Protein 2X5N (pdb70)

GO terms:
  GO:0036435 K48-linked polyubiquitin modification-dependent protein binding (F, IDA)
  GO:0008541 proteasome regulatory particle, lid subcomplex (C, IDA)
  GO:0043161 proteasome-mediated ubiquitin-dependent protein catabolic process (P, IC)
  GO:0005634 nucleus (C, HDA)
  GO:0005829 cytosol (C, HDA)
  GO:0008540 proteasome regulatory particle, base subcomplex (C, IMP)
  GO:1990426 mitotic recombination-dependent replication fork processing (P, IMP)
  GO:0120290 stalled replication fork localization to nuclear periphery (P, IMP)
  GO:0005515 protein binding (F, IPI)

Structure (mmCIF, N/CA/C/O backbone):
data_2X5N
#
_entry.id   2X5N
#
_cell.length_a   79.990
_cell.length_b   35.230
_cell.length_c   60.140
_cell.angle_alpha   90.00
_cell.angle_beta   111.20
_cell.angle_gamma   90.00
#
_symmetry.space_group_name_H-M   'C 1 2 1'
#
loop_
_entity.id
_entity.type
_entity.pdbx_description
1 polymer '26S PROTEASOME REGULATORY SUBUNIT RPN10'
2 non-polymer 'SULFATE ION'
3 water water
#
loop_
_atom_site.group_PDB
_atom_site.id
_atom_site.type_symbol
_atom_site.label_atom_id
_atom_site.label_alt_id
_atom_site.label_comp_id
_atom_site.label_asym_id
_atom_site.label_entity_id
_atom_site.label_seq_id
_atom_site.pdbx_PDB_ins_code
_atom_site.Cartn_x
_atom_site.Cartn_y
_atom_site.Cartn_z
_atom_site.occupancy
_atom_site.B_iso_or_equiv
_atom_site.auth_seq_id
_atom_site.auth_comp_id
_atom_site.auth_asym_id
_atom_site.auth_atom_id
_atom_site.pdbx_PDB_model_num
ATOM 1 N N . VAL A 1 1 ? 6.504 -13.135 16.689 1.00 12.23 2 VAL A N 1
ATOM 2 C CA . VAL A 1 1 ? 6.944 -12.367 17.854 1.00 8.15 2 VAL A CA 1
ATOM 3 C C . VAL A 1 1 ? 5.834 -11.462 18.405 1.00 6.41 2 VAL A C 1
ATOM 4 O O . VAL A 1 1 ? 5.181 -10.747 17.641 1.00 7.76 2 VAL A O 1
ATOM 16 N N . LEU A 1 2 ? 5.660 -11.474 19.727 1.00 5.50 3 LEU A N 1
ATOM 17 C CA . LEU A 1 2 ? 4.768 -10.560 20.411 1.00 4.92 3 LEU A CA 1
ATOM 18 C C . LEU A 1 2 ? 5.556 -9.318 20.832 1.00 4.29 3 LEU A C 1
ATOM 19 O O . LEU A 1 2 ? 6.412 -9.377 21.721 1.00 4.42 3 LEU A O 1
ATOM 35 N N . GLU A 1 3 ? 5.294 -8.209 20.140 1.00 4.96 4 GLU A N 1
ATOM 36 C CA . GLU A 1 3 ? 6.044 -6.979 20.334 1.00 3.65 4 GLU A CA 1
ATOM 37 C C . GLU A 1 3 ? 5.190 -5.736 20.054 1.00 3.89 4 GLU A C 1
ATOM 38 O O . GLU A 1 3 ? 4.252 -5.758 19.251 1.00 5.13 4 GLU A O 1
ATOM 50 N N . ALA A 1 4 ? 5.556 -4.656 20.735 1.00 3.93 5 ALA A N 1
ATOM 51 C CA . ALA A 1 4 ? 5.057 -3.311 20.496 1.00 3.74 5 ALA A CA 1
ATOM 52 C C . ALA A 1 4 ? 6.124 -2.568 19.731 1.00 3.70 5 ALA A C 1
ATOM 53 O O . ALA A 1 4 ? 7.301 -2.581 20.125 1.00 5.12 5 ALA A O 1
ATOM 60 N N . THR A 1 5 ? 5.731 -1.884 18.667 1.00 3.39 6 THR A N 1
ATOM 61 C CA . THR A 1 5 ? 6.692 -1.226 17.791 1.00 3.50 6 THR A CA 1
ATOM 62 C C . THR A 1 5 ? 6.337 0.234 17.641 1.00 4.52 6 THR A C 1
ATOM 63 O O . THR A 1 5 ? 5.216 0.573 17.245 1.00 4.34 6 THR A O 1
ATOM 74 N N . MET A 1 6 ? 7.299 1.100 17.947 1.00 3.26 7 MET A N 1
ATOM 75 C CA . MET A 1 6 ? 7.167 2.511 17.620 1.00 3.42 7 MET A CA 1
ATOM 76 C C . MET A 1 6 ? 7.836 2.754 16.279 1.00 3.30 7 MET A C 1
ATOM 77 O O . MET A 1 6 ? 9.028 2.467 16.123 1.00 4.00 7 MET A O 1
ATOM 91 N N . ILE A 1 7 ? 7.057 3.262 15.329 1.00 3.23 8 ILE A N 1
ATOM 92 C CA . ILE A 1 7 ? 7.531 3.600 13.998 1.00 3.44 8 ILE A CA 1
ATOM 93 C C . ILE A 1 7 ? 7.789 5.108 13.952 1.00 3.33 8 ILE A C 1
ATOM 94 O O . ILE A 1 7 ? 6.908 5.895 14.229 1.00 4.25 8 ILE A O 1
ATOM 110 N N . LEU A 1 8 ? 9.030 5.469 13.640 1.00 3.54 9 LEU A N 1
ATOM 111 C CA . LEU A 1 8 ? 9.500 6.837 13.666 1.00 4.09 9 LEU A CA 1
ATOM 112 C C . LEU A 1 8 ? 9.754 7.300 12.243 1.00 4.78 9 LEU A C 1
ATOM 113 O O . LEU A 1 8 ? 10.630 6.757 11.546 1.00 5.81 9 LEU A O 1
ATOM 129 N N . ILE A 1 9 ? 8.994 8.299 11.817 1.00 3.87 10 ILE A N 1
ATOM 130 C CA . ILE A 1 9 ? 9.131 8.852 10.469 1.00 4.80 10 ILE A CA 1
ATOM 131 C C . ILE A 1 9 ? 9.940 10.134 10.509 1.00 3.82 10 ILE A C 1
ATOM 132 O O . ILE A 1 9 ? 9.856 10.925 11.451 1.00 4.79 10 ILE A O 1
ATOM 148 N N . ASP A 1 10 ? 10.752 10.304 9.479 1.00 3.67 11 ASP A N 1
ATOM 149 C CA . ASP A 1 10 ? 11.514 11.518 9.277 1.00 3.93 11 ASP A CA 1
ATOM 150 C C . ASP A 1 10 ? 10.639 12.487 8.474 1.00 3.12 11 ASP A C 1
ATOM 151 O O . ASP A 1 10 ? 10.317 12.233 7.306 1.00 3.75 11 ASP A O 1
ATOM 160 N N . ASN A 1 11 ? 10.218 13.566 9.126 1.00 4.02 12 ASN A N 1
ATOM 161 C CA . ASN A 1 11 ? 9.492 14.655 8.448 1.00 4.95 12 ASN A CA 1
ATOM 162 C C . ASN A 1 11 ? 10.314 15.938 8.444 1.00 4.68 12 ASN A C 1
ATOM 163 O O . ASN A 1 11 ? 9.751 17.034 8.536 1.00 5.98 12 ASN A O 1
ATOM 174 N N . SER A 1 12 ? 11.642 15.803 8.312 1.00 4.01 13 SER A N 1
ATOM 175 C CA . SER A 1 12 ? 12.518 16.964 8.160 1.00 4.85 13 SER A CA 1
ATOM 176 C C . SER A 1 12 ? 12.496 17.509 6.737 1.00 4.96 13 SER A C 1
ATOM 177 O O . SER A 1 12 ? 11.988 16.871 5.809 1.00 5.89 13 SER A O 1
ATOM 185 N N . GLU A 1 13 ? 13.086 18.693 6.560 1.00 5.88 14 GLU A N 1
ATOM 186 C CA . GLU A 1 13 ? 13.169 19.326 5.253 1.00 6.09 14 GLU A CA 1
ATOM 187 C C . GLU A 1 13 ? 13.953 18.466 4.242 1.00 6.04 14 GLU A C 1
ATOM 188 O O . GLU A 1 13 ? 13.751 18.603 3.047 1.00 6.61 14 GLU A O 1
ATOM 200 N N . TRP A 1 14 ? 14.800 17.563 4.733 1.00 5.75 15 TRP A N 1
ATOM 201 C CA . TRP A 1 14 ? 15.580 16.690 3.850 1.00 5.28 15 TRP A CA 1
ATOM 202 C C . TRP A 1 14 ? 14.678 15.721 3.080 1.00 5.51 15 TRP A C 1
ATOM 203 O O . TRP A 1 14 ? 15.071 15.167 2.064 1.00 7.21 15 TRP A O 1
ATOM 224 N N . MET A 1 15 ? 13.468 15.513 3.574 1.00 4.93 16 MET A N 1
ATOM 225 C CA . MET A 1 15 ? 12.572 14.525 3.015 1.00 4.53 16 MET A CA 1
ATOM 226 C C . MET A 1 15 ? 11.743 15.084 1.842 1.00 6.94 16 MET A C 1
ATOM 227 O O . MET A 1 15 ? 10.996 14.352 1.236 1.00 7.21 16 MET A O 1
ATOM 241 N N A ILE A 1 16 ? 11.891 16.348 1.461 0.31 8.25 17 ILE A N 1
ATOM 242 N N B ILE A 1 16 ? 11.883 16.392 1.613 0.69 6.25 17 ILE A N 1
ATOM 243 C CA A ILE A 1 16 ? 11.043 16.888 0.380 0.31 9.09 17 ILE A CA 1
ATOM 244 C CA B ILE A 1 16 ? 11.323 17.061 0.452 0.69 7.85 17 ILE A CA 1
ATOM 245 C C A ILE A 1 16 ? 11.496 16.461 -1.040 0.31 8.00 17 ILE A C 1
ATOM 246 C C B ILE A 1 16 ? 12.384 16.968 -0.635 0.69 9.63 17 ILE A C 1
ATOM 247 O O A ILE A 1 16 ? 10.824 16.672 -2.019 0.31 8.63 17 ILE A O 1
ATOM 248 O O B ILE A 1 16 ? 13.029 17.930 -1.026 0.69 12.12 17 ILE A O 1
ATOM 279 N N . ASN A 1 17 ? 12.606 15.764 -1.080 1.00 10.40 18 ASN A N 1
ATOM 280 C CA . ASN A 1 17 ? 13.465 15.533 -2.206 1.00 8.83 18 ASN A CA 1
ATOM 281 C C . ASN A 1 17 ? 12.847 14.478 -3.101 1.00 6.74 18 ASN A C 1
ATOM 282 O O . ASN A 1 17 ? 12.342 13.487 -2.598 1.00 6.93 18 ASN A O 1
ATOM 293 N N . GLY A 1 18 ? 12.875 14.695 -4.421 1.00 7.24 19 GLY A N 1
ATOM 294 C CA . GLY A 1 18 ? 12.325 13.754 -5.384 1.00 8.59 19 GLY A CA 1
ATOM 295 C C . GLY A 1 18 ? 13.257 12.645 -5.852 1.00 6.19 19 GLY A C 1
ATOM 296 O O . GLY A 1 18 ? 12.955 11.950 -6.813 1.00 9.18 19 GLY A O 1
ATOM 300 N N . ASP A 1 19 ? 14.382 12.464 -5.172 1.00 5.10 20 ASP A N 1
ATOM 301 C CA . ASP A 1 19 ? 15.275 11.362 -5.513 1.00 6.38 20 ASP A CA 1
ATOM 302 C C . ASP A 1 19 ? 14.755 9.975 -5.126 1.00 6.68 20 ASP A C 1
ATOM 303 O O . ASP A 1 19 ? 15.336 8.970 -5.547 1.00 7.53 20 ASP A O 1
ATOM 312 N N . TYR A 1 20 ? 13.679 9.924 -4.343 1.00 5.32 21 TYR A N 1
ATOM 313 C CA . TYR A 1 20 ? 12.887 8.700 -4.161 1.00 4.97 21 TYR A CA 1
ATOM 314 C C . TYR A 1 20 ? 11.482 9.028 -4.635 1.00 5.68 21 TYR A C 1
ATOM 315 O O . TYR A 1 20 ? 10.991 10.119 -4.400 1.00 6.65 21 TYR A O 1
ATOM 333 N N . ILE A 1 21 ? 10.837 8.091 -5.324 1.00 7.56 22 ILE A N 1
ATOM 334 C CA . ILE A 1 21 ? 9.565 8.357 -5.962 1.00 9.52 22 ILE A CA 1
ATOM 335 C C . ILE A 1 21 ? 8.429 8.241 -4.957 1.00 7.40 22 ILE A C 1
ATOM 336 O O . ILE A 1 21 ? 8.336 7.252 -4.258 1.00 7.73 22 ILE A O 1
ATOM 352 N N . PRO A 1 22 ? 7.565 9.262 -4.874 1.00 6.07 23 PRO A N 1
ATOM 353 C CA . PRO A 1 22 ? 7.626 10.559 -5.564 1.00 6.45 23 PRO A CA 1
ATOM 354 C C . PRO A 1 22 ? 8.434 11.620 -4.792 1.00 7.01 23 PRO A C 1
ATOM 355 O O . PRO A 1 22 ? 8.967 12.556 -5.398 1.00 8.11 23 PRO A O 1
ATOM 366 N N . THR A 1 23 ? 8.508 11.469 -3.469 1.00 5.90 24 THR A N 1
ATOM 367 C CA . THR A 1 23 ? 9.449 12.203 -2.623 1.00 5.58 24 THR A CA 1
ATOM 368 C C . THR A 1 23 ? 9.947 11.220 -1.577 1.00 4.52 24 THR A C 1
ATOM 369 O O . THR A 1 23 ? 9.324 10.200 -1.334 1.00 5.74 24 THR A O 1
ATOM 380 N N . ARG A 1 24 ? 11.040 11.544 -0.906 1.00 5.37 25 ARG A N 1
ATOM 381 C CA . ARG A 1 24 ? 11.487 10.759 0.227 1.00 4.98 25 ARG A CA 1
ATOM 382 C C . ARG A 1 24 ? 10.389 10.602 1.247 1.00 6.04 25 ARG A C 1
ATOM 383 O O . ARG A 1 24 ? 10.142 9.512 1.734 1.00 5.72 25 ARG A O 1
ATOM 404 N N . PHE A 1 25 ? 9.722 11.699 1.594 1.00 5.59 26 PHE A N 1
ATOM 405 C CA . PHE A 1 25 ? 8.691 11.618 2.604 1.00 5.00 26 PHE A CA 1
ATOM 406 C C . PHE A 1 25 ? 7.580 10.652 2.219 1.00 6.71 26 PHE A C 1
ATOM 407 O O . PHE A 1 25 ? 7.158 9.822 3.040 1.00 6.17 26 PHE A O 1
ATOM 424 N N A GLU A 1 26 ? 7.098 10.762 0.983 0.54 5.04 27 GLU A N 1
ATOM 425 N N B GLU A 1 26 ? 7.055 10.770 1.001 0.46 6.90 27 GLU A N 1
ATOM 426 C CA A GLU A 1 26 ? 5.968 9.963 0.537 0.54 6.03 27 GLU A CA 1
ATOM 427 C CA B GLU A 1 26 ? 5.934 9.924 0.622 0.46 9.27 27 GLU A CA 1
ATOM 428 C C A GLU A 1 26 ? 6.337 8.503 0.319 0.54 5.84 27 GLU A C 1
ATOM 429 C C B GLU A 1 26 ? 6.371 8.477 0.432 0.46 6.38 27 GLU A C 1
ATOM 430 O O A GLU A 1 26 ? 5.527 7.597 0.505 0.54 8.51 27 GLU A O 1
ATOM 431 O O B GLU A 1 26 ? 5.629 7.547 0.741 0.46 7.51 27 GLU A O 1
ATOM 454 N N . ALA A 1 27 ? 7.573 8.294 -0.088 1.00 5.15 28 ALA A N 1
ATOM 455 C CA . ALA A 1 27 ? 8.164 6.968 -0.191 1.00 5.70 28 ALA A CA 1
ATOM 456 C C . ALA A 1 27 ? 8.158 6.214 1.119 1.00 4.45 28 ALA A C 1
ATOM 457 O O . ALA A 1 27 ? 7.850 5.036 1.234 1.00 5.39 28 ALA A O 1
ATOM 465 N N . GLN A 1 28 ? 8.558 6.969 2.128 1.00 7.18 29 GLN A N 1
ATOM 466 C CA . GLN A 1 28 ? 8.587 6.493 3.488 1.00 7.86 29 GLN A CA 1
ATOM 467 C C . GLN A 1 28 ? 7.164 6.167 3.930 1.00 6.74 29 GLN A C 1
ATOM 468 O O . GLN A 1 28 ? 6.908 5.132 4.555 1.00 6.85 29 GLN A O 1
ATOM 482 N N A LYS A 1 29 ? 6.237 7.081 3.666 0.80 7.22 30 LYS A N 1
ATOM 483 N N B LYS A 1 29 ? 6.230 7.062 3.631 0.20 11.08 30 LYS A N 1
ATOM 484 C CA A LYS A 1 29 ? 4.837 6.904 4.116 0.80 8.72 30 LYS A CA 1
ATOM 485 C CA B LYS A 1 29 ? 4.862 6.883 4.106 0.20 15.72 30 LYS A CA 1
ATOM 486 C C A LYS A 1 29 ? 4.212 5.572 3.649 0.80 7.05 30 LYS A C 1
ATOM 487 C C B LYS A 1 29 ? 4.318 5.521 3.678 0.20 10.80 30 LYS A C 1
ATOM 488 O O A LYS A 1 29 ? 3.539 4.891 4.423 0.80 9.90 30 LYS A O 1
ATOM 489 O O B LYS A 1 29 ? 3.787 4.778 4.502 0.20 6.84 30 LYS A O 1
ATOM 526 N N . ASP A 1 30 ? 4.476 5.184 2.400 1.00 9.17 31 ASP A N 1
ATOM 527 C CA . ASP A 1 30 ? 4.008 3.890 1.895 1.00 7.99 31 ASP A CA 1
ATOM 528 C C . ASP A 1 30 ? 4.714 2.705 2.610 1.00 9.87 31 ASP A C 1
ATOM 529 O O . ASP A 1 30 ? 4.119 1.666 2.871 1.00 10.43 31 ASP A O 1
ATOM 539 N N . THR A 1 31 ? 5.984 2.872 2.934 1.00 6.82 32 THR A N 1
ATOM 540 C CA . THR A 1 31 ? 6.756 1.852 3.648 1.00 6.76 32 THR A CA 1
ATOM 541 C C . THR A 1 31 ? 6.237 1.639 5.087 1.00 6.14 32 THR A C 1
ATOM 542 O O . THR A 1 31 ? 6.227 0.518 5.606 1.00 6.88 32 THR A O 1
ATOM 553 N N . VAL A 1 32 ? 5.783 2.706 5.727 1.00 5.93 33 VAL A N 1
ATOM 554 C CA . VAL A 1 32 ? 5.208 2.611 7.068 1.00 6.24 33 VAL A CA 1
ATOM 555 C C . VAL A 1 32 ? 4.034 1.618 7.081 1.00 4.88 33 VAL A C 1
ATOM 556 O O . VAL A 1 32 ? 3.903 0.798 7.995 1.00 5.43 33 VAL A O 1
ATOM 569 N N . HIS A 1 33 ? 3.190 1.676 6.064 1.00 5.65 34 HIS A N 1
ATOM 570 C CA . HIS A 1 33 ? 2.015 0.821 6.025 1.00 7.15 34 HIS A CA 1
ATOM 571 C C . HIS A 1 33 ? 2.455 -0.640 5.959 1.00 7.69 34 HIS A C 1
ATOM 572 O O . HIS A 1 33 ? 1.871 -1.520 6.598 1.00 7.60 34 HIS A O 1
ATOM 585 N N . MET A 1 34 ? 3.505 -0.902 5.185 1.00 6.33 35 MET A N 1
ATOM 586 C CA . MET A 1 34 ? 4.030 -2.260 5.065 1.00 6.94 35 MET A CA 1
ATOM 587 C C . MET A 1 34 ? 4.573 -2.792 6.387 1.00 6.53 35 MET A C 1
ATOM 588 O O . MET A 1 34 ? 4.286 -3.924 6.756 1.00 7.27 35 MET A O 1
ATOM 602 N N . ILE A 1 35 ? 5.351 -1.976 7.089 1.00 5.84 36 ILE A N 1
ATOM 603 C CA . ILE A 1 35 ? 5.912 -2.351 8.391 1.00 5.86 36 ILE A CA 1
ATOM 604 C C . ILE A 1 35 ? 4.773 -2.617 9.391 1.00 4.40 36 ILE A C 1
ATOM 605 O O . ILE A 1 35 ? 4.770 -3.608 10.116 1.00 5.02 36 ILE A O 1
ATOM 621 N N . PHE A 1 36 ? 3.826 -1.690 9.447 1.00 4.91 37 PHE A N 1
ATOM 622 C CA . PHE A 1 36 ? 2.611 -1.833 10.243 1.00 5.54 37 PHE A CA 1
ATOM 623 C C . PHE A 1 36 ? 1.919 -3.156 10.078 1.00 4.32 37 PHE A C 1
ATOM 624 O O . PHE A 1 36 ? 1.625 -3.881 11.024 1.00 5.83 37 PHE A O 1
ATOM 641 N N . ASN A 1 37 ? 1.673 -3.478 8.816 1.00 5.57 38 ASN A N 1
ATOM 642 C CA . ASN A 1 37 ? 0.997 -4.724 8.488 1.00 7.12 38 ASN A CA 1
ATOM 643 C C . ASN A 1 37 ? 1.841 -5.928 8.833 1.00 6.70 38 ASN A C 1
ATOM 644 O O . ASN A 1 37 ? 1.312 -6.919 9.301 1.00 8.14 38 ASN A O 1
ATOM 655 N N . GLN A 1 38 ? 3.154 -5.849 8.664 1.00 6.32 39 GLN A N 1
ATOM 656 C CA . GLN A 1 38 ? 4.021 -6.947 9.102 1.00 6.67 39 GLN A CA 1
ATOM 657 C C . GLN A 1 38 ? 3.784 -7.224 10.594 1.00 6.50 39 GLN A C 1
ATOM 658 O O . GLN A 1 38 ? 3.584 -8.374 11.007 1.00 7.30 39 GLN A O 1
ATOM 672 N N . LYS A 1 39 ? 3.814 -6.177 11.422 1.00 5.05 40 LYS A N 1
ATOM 673 C CA . LYS A 1 39 ? 3.628 -6.338 12.856 1.00 5.26 40 LYS A CA 1
ATOM 674 C C . LYS A 1 39 ? 2.225 -6.872 13.189 1.00 5.50 40 LYS A C 1
ATOM 675 O O . LYS A 1 39 ? 2.074 -7.797 13.972 1.00 5.81 40 LYS A O 1
ATOM 694 N N . ILE A 1 40 ? 1.192 -6.296 12.584 1.00 6.07 41 ILE A N 1
ATOM 695 C CA . ILE A 1 40 ? -0.168 -6.663 12.917 1.00 8.26 41 ILE A CA 1
ATOM 696 C C . ILE A 1 40 ? -0.439 -8.101 12.504 1.00 8.58 41 ILE A C 1
ATOM 697 O O . ILE A 1 40 ? -1.180 -8.827 13.163 1.00 9.38 41 ILE A O 1
ATOM 713 N N . ASN A 1 41 ? 0.203 -8.532 11.429 1.00 7.57 42 ASN A N 1
ATOM 714 C CA . ASN A 1 41 ? 0.011 -9.893 10.950 1.00 10.61 42 ASN A CA 1
ATOM 715 C C . ASN A 1 41 ? 0.881 -10.933 11.674 1.00 9.93 42 ASN A C 1
ATOM 716 O O . ASN A 1 41 ? 0.655 -12.133 11.503 1.00 12.31 42 ASN A O 1
ATOM 727 N N . ASP A 1 42 ? 1.858 -10.490 12.471 1.00 9.44 43 ASP A N 1
ATOM 728 C CA . ASP A 1 42 ? 2.772 -11.417 13.149 1.00 9.55 43 ASP A CA 1
ATOM 729 C C . ASP A 1 42 ? 2.153 -12.061 14.380 1.00 9.69 43 ASP A C 1
ATOM 730 O O . ASP A 1 42 ? 2.492 -13.192 14.735 1.00 13.19 43 ASP A O 1
ATOM 739 N N . ASN A 1 43 ? 1.289 -11.320 15.059 1.00 8.76 44 ASN A N 1
ATOM 740 C CA . ASN A 1 43 ? 0.685 -11.770 16.301 1.00 9.08 44 ASN A CA 1
ATOM 741 C C . ASN A 1 43 ? -0.555 -10.920 16.501 1.00 8.38 44 ASN A C 1
ATOM 742 O O . ASN A 1 43 ? -0.503 -9.720 16.306 1.00 7.74 44 ASN A O 1
ATOM 752 N N . PRO A 1 44 ? -1.687 -11.533 16.871 1.00 8.80 45 PRO A N 1
ATOM 753 C CA . PRO A 1 44 ? -2.934 -10.804 17.120 1.00 9.61 45 PRO A CA 1
ATOM 754 C C . PRO A 1 44 ? -2.977 -9.681 18.122 1.00 7.51 45 PRO A C 1
ATOM 755 O O . PRO A 1 44 ? -3.879 -8.857 18.161 1.00 7.51 45 PRO A O 1
ATOM 766 N N . GLU A 1 45 ? -1.983 -9.735 19.004 1.00 7.27 46 GLU A N 1
ATOM 767 C CA . GLU A 1 45 ? -1.844 -8.746 20.065 1.00 7.55 46 GLU A CA 1
ATOM 768 C C . GLU A 1 45 ? -0.771 -7.695 19.812 1.00 7.02 46 GLU A C 1
ATOM 769 O O . GLU A 1 45 ? -0.564 -6.816 20.648 1.00 8.08 46 GLU A O 1
ATOM 781 N N . ASN A 1 46 ? -0.075 -7.761 18.684 1.00 5.44 47 ASN A N 1
ATOM 782 C CA . ASN A 1 46 ? 0.938 -6.745 18.399 1.00 5.37 47 ASN A CA 1
ATOM 783 C C . ASN A 1 46 ? 0.287 -5.396 18.163 1.00 5.26 47 ASN A C 1
ATOM 784 O O . ASN A 1 46 ? -0.815 -5.302 17.608 1.00 6.75 47 ASN A O 1
ATOM 795 N N A MET A 1 47 ? 0.986 -4.353 18.582 0.78 4.96 48 MET A N 1
ATOM 796 N N B MET A 1 47 ? 0.980 -4.346 18.582 0.22 12.13 48 MET A N 1
ATOM 797 C CA A MET A 1 47 ? 0.527 -2.984 18.433 0.78 4.62 48 MET A CA 1
ATOM 798 C CA B MET A 1 47 ? 0.498 -2.995 18.381 0.22 18.48 48 MET A CA 1
ATOM 799 C C A MET A 1 47 ? 1.662 -2.157 17.869 0.78 3.16 48 MET A C 1
ATOM 800 C C B MET A 1 47 ? 1.647 -2.085 17.976 0.22 9.96 48 MET A C 1
ATOM 801 O O A MET A 1 47 ? 2.824 -2.439 18.121 0.78 3.67 48 MET A O 1
ATOM 802 O O B MET A 1 47 ? 2.787 -2.277 18.384 0.22 8.35 48 MET A O 1
ATOM 829 N N . CYS A 1 48 ? 1.312 -1.096 17.159 1.00 5.03 49 CYS A N 1
ATOM 830 C CA . CYS A 1 48 ? 2.239 -0.109 16.632 1.00 4.43 49 CYS A CA 1
ATOM 831 C C . CYS A 1 48 ? 1.856 1.301 16.987 1.00 3.97 49 CYS A C 1
ATOM 832 O O . CYS A 1 48 ? 0.667 1.615 16.960 1.00 4.95 49 CYS A O 1
ATOM 841 N N . GLY A 1 49 ? 2.837 2.152 17.239 1.00 3.8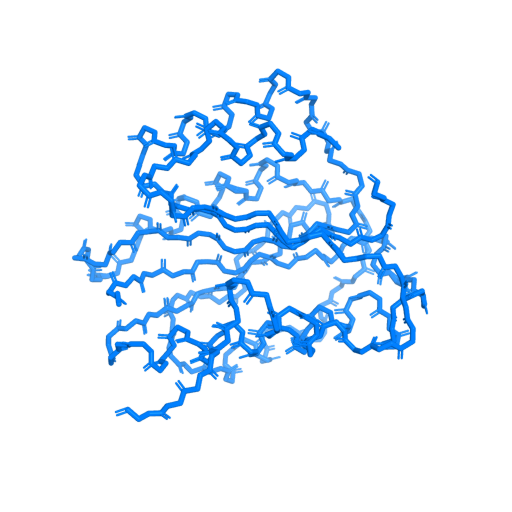4 50 GLY A N 1
ATOM 842 C CA . GLY A 1 49 ? 2.596 3.565 17.422 1.00 3.87 50 GLY A CA 1
ATOM 843 C C . GLY A 1 49 ? 3.422 4.335 16.404 1.00 3.63 50 GLY A C 1
ATOM 844 O O . GLY A 1 49 ? 4.284 3.760 15.719 1.00 4.48 50 GLY A O 1
ATOM 848 N N . LEU A 1 50 ? 3.157 5.627 16.310 1.00 3.53 51 LEU A N 1
ATOM 849 C CA . LEU A 1 50 ? 3.723 6.468 15.276 1.00 4.29 51 LEU A CA 1
ATOM 850 C C . LEU A 1 50 ? 4.286 7.737 15.906 1.00 4.56 51 LEU A C 1
ATOM 851 O O . LEU A 1 50 ? 3.608 8.416 16.678 1.00 5.40 51 LEU A O 1
ATOM 867 N N . MET A 1 51 ? 5.522 8.054 15.547 1.00 4.10 52 MET A N 1
ATOM 868 C CA . MET A 1 51 ? 6.183 9.274 15.961 1.00 4.65 52 MET A CA 1
ATOM 869 C C . MET A 1 51 ? 6.858 9.905 14.772 1.00 4.22 52 MET A C 1
ATOM 870 O O . MET A 1 51 ? 7.221 9.228 13.814 1.00 5.63 52 MET A O 1
ATOM 884 N N . THR A 1 52 ? 7.054 11.209 14.851 1.00 6.06 53 THR A N 1
ATOM 885 C CA . THR A 1 52 ? 7.973 11.908 13.972 1.00 4.33 53 THR A CA 1
ATOM 886 C C . THR A 1 52 ? 9.320 12.143 14.647 1.00 6.24 53 THR A C 1
ATOM 887 O O . THR A 1 52 ? 9.433 12.114 15.882 1.00 8.08 53 THR A O 1
ATOM 898 N N . ILE A 1 53 ? 10.352 12.408 13.835 1.00 4.60 54 ILE A N 1
ATOM 899 C CA . ILE A 1 53 ? 11.628 12.862 14.381 1.00 5.07 54 ILE A CA 1
ATOM 900 C C . ILE A 1 53 ? 12.083 14.184 13.793 1.00 5.20 54 ILE A C 1
ATOM 901 O O . ILE A 1 53 ? 13.110 14.706 14.192 1.00 7.06 54 ILE A O 1
ATOM 917 N N . GLY A 1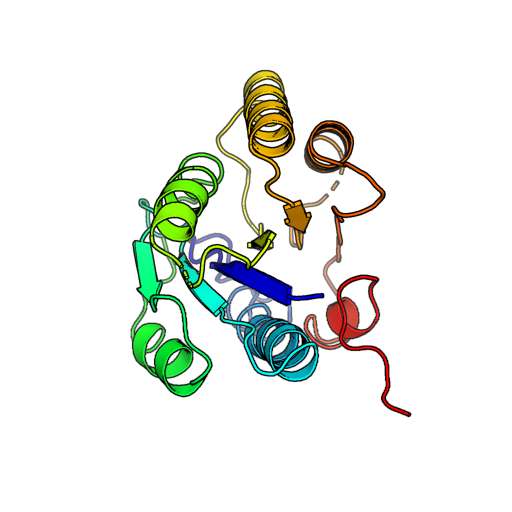 54 ? 11.271 14.765 12.923 1.00 4.39 55 GLY A N 1
ATOM 918 C CA . GLY A 1 54 ? 11.631 16.002 12.262 1.00 6.08 55 GLY A CA 1
ATOM 919 C C . GLY A 1 54 ? 10.792 17.176 12.686 1.00 5.98 55 GLY A C 1
ATOM 920 O O . GLY A 1 54 ? 10.247 17.225 13.817 1.00 6.81 55 GLY A O 1
ATOM 924 N N . ASP A 1 55 ? 10.746 18.174 11.809 1.00 6.78 56 ASP A N 1
ATOM 925 C CA . ASP A 1 55 ? 10.107 19.422 12.206 1.00 7.73 56 ASP A CA 1
ATOM 926 C C . ASP A 1 55 ? 10.600 19.975 13.531 1.00 7.03 56 ASP A C 1
ATOM 927 O O . ASP A 1 55 ? 9.807 20.472 14.320 1.00 7.69 56 ASP A O 1
ATOM 935 N N . ASN A 1 56 ? 11.890 19.782 13.804 1.00 6.63 57 ASN A N 1
ATOM 936 C CA . ASN A 1 56 ? 12.469 20.371 14.996 1.00 8.61 57 ASN A CA 1
ATOM 937 C C . ASN A 1 56 ? 12.278 19.729 16.349 1.00 7.99 57 ASN A C 1
ATOM 938 O O . ASN A 1 56 ? 12.913 20.094 17.321 1.00 11.98 57 ASN A O 1
ATOM 948 N N . SER A 1 57 ? 11.364 18.774 16.408 1.00 7.67 58 SER A N 1
ATOM 949 C CA . SER A 1 57 ? 10.935 18.242 17.692 1.00 6.97 58 SER A CA 1
ATOM 950 C C . SER A 1 57 ? 10.122 16.990 17.464 1.00 6.79 58 SER A C 1
ATOM 951 O O . SER A 1 57 ? 9.036 17.047 16.883 1.00 7.37 58 SER A O 1
ATOM 958 N N . PRO A 1 58 ? 10.629 15.850 17.914 1.00 5.46 59 PRO A N 1
ATOM 959 C CA . PRO A 1 58 ? 9.838 14.625 17.826 1.00 5.92 59 PRO A CA 1
ATOM 960 C C . PRO A 1 58 ? 8.466 14.633 18.438 1.00 6.19 59 PRO A C 1
ATOM 961 O O . PRO A 1 58 ? 8.364 15.154 19.554 1.00 8.39 59 PRO A O 1
ATOM 972 N N . GLN A 1 59 ? 7.447 14.111 17.773 1.00 6.41 60 GLN A N 1
ATOM 973 C CA . GLN A 1 59 ? 6.096 14.141 18.297 1.00 6.14 60 GLN A CA 1
ATOM 974 C C . GLN A 1 59 ? 5.502 12.749 18.272 1.00 6.56 60 GLN A C 1
ATOM 975 O O . GLN A 1 59 ? 5.684 12.040 17.312 1.00 7.62 60 GLN A O 1
ATOM 989 N N . VAL A 1 60 ? 4.763 12.367 19.308 1.00 6.44 61 VAL A N 1
ATOM 990 C CA . VAL A 1 60 ? 3.981 11.156 19.243 1.00 7.47 61 VAL A CA 1
ATOM 991 C C . VAL A 1 60 ? 2.676 11.474 18.493 1.00 6.96 61 VAL A C 1
ATOM 992 O O . VAL A 1 60 ? 1.878 12.291 18.945 1.00 10.85 61 VAL A O 1
ATOM 1005 N N . LEU A 1 61 ? 2.494 10.861 17.334 1.00 5.60 62 LEU A N 1
ATOM 1006 C CA . LEU A 1 61 ? 1.295 11.055 16.512 1.00 6.86 62 LEU A CA 1
ATOM 1007 C C . LEU A 1 61 ? 0.181 10.076 16.820 1.00 7.49 62 LEU A C 1
ATOM 1008 O O . LEU A 1 61 ? -0.986 10.423 16.741 1.00 8.19 62 LEU A O 1
ATOM 1024 N N . SER A 1 62 ? 0.545 8.837 17.110 1.00 7.06 63 SER A N 1
ATOM 1025 C CA . SER A 1 62 ? -0.430 7.833 17.485 1.00 7.97 63 SER A CA 1
ATOM 1026 C C . SER A 1 62 ? 0.146 6.966 18.557 1.00 8.06 63 SER A C 1
ATOM 1027 O O . SER A 1 62 ? 1.280 6.488 18.434 1.00 7.88 63 SER A O 1
ATOM 1035 N N . THR A 1 63 ? -0.632 6.753 19.611 1.00 8.05 64 THR A N 1
ATOM 1036 C CA . THR A 1 63 ? -0.261 5.758 20.595 1.00 8.99 64 THR A CA 1
ATOM 1037 C C . THR A 1 63 ? -0.447 4.357 19.991 1.00 7.58 64 THR A C 1
ATOM 1038 O O . THR A 1 63 ? -0.906 4.205 18.863 1.00 7.04 64 THR A O 1
ATOM 1049 N N . LEU A 1 64 ? -0.052 3.338 20.744 1.00 7.36 65 LEU A N 1
ATOM 1050 C CA . LEU A 1 64 ? -0.044 1.974 20.254 1.00 5.43 65 LEU A CA 1
ATOM 1051 C C . LEU A 1 64 ? -1.444 1.527 19.851 1.00 5.17 65 LEU A C 1
ATOM 1052 O O . LEU A 1 64 ? -2.416 1.708 20.582 1.00 8.60 65 LEU A O 1
ATOM 1068 N N . THR A 1 65 ? -1.530 0.946 18.668 1.00 5.60 66 THR A N 1
ATOM 1069 C CA . THR A 1 65 ? -2.816 0.597 18.077 1.00 5.62 66 THR A CA 1
ATOM 1070 C C . THR A 1 65 ? -2.671 -0.508 17.038 1.00 5.12 66 THR A C 1
ATOM 1071 O O . THR A 1 65 ? -1.566 -0.776 16.575 1.00 5.13 66 THR A O 1
ATOM 1082 N N . ARG A 1 66 ? -3.798 -1.092 16.635 1.00 5.90 67 ARG A N 1
ATOM 1083 C CA . ARG A 1 66 ? -3.875 -1.964 15.462 1.00 4.80 67 ARG A CA 1
ATOM 1084 C C . ARG A 1 66 ? -4.681 -1.321 14.323 1.00 6.45 67 ARG A C 1
ATOM 1085 O O . ARG A 1 66 ? -4.870 -1.928 13.269 1.00 8.01 67 ARG A O 1
ATOM 1106 N N . ASP A 1 67 ? -5.128 -0.090 14.541 1.00 6.43 68 ASP A N 1
ATOM 1107 C CA . ASP A 1 67 ? -5.945 0.637 13.576 1.00 7.40 68 ASP A CA 1
ATOM 1108 C C . ASP A 1 67 ? -5.072 1.578 12.729 1.00 7.67 68 ASP A C 1
ATOM 1109 O O . ASP A 1 67 ? -4.694 2.665 13.176 1.00 7.03 68 ASP A O 1
ATOM 1118 N N . TYR A 1 68 ? -4.738 1.159 11.512 1.00 6.89 69 TYR A N 1
ATOM 1119 C CA . TYR A 1 68 ? -3.881 1.992 10.674 1.00 7.10 69 TYR A CA 1
ATOM 1120 C C . TYR A 1 68 ? -4.532 3.334 10.309 1.00 7.41 69 TYR A C 1
ATOM 1121 O O . TYR A 1 68 ? -3.853 4.302 10.026 1.00 6.82 69 TYR A O 1
ATOM 1139 N N . GLY A 1 69 ? -5.846 3.405 10.368 1.00 8.06 70 GLY A N 1
ATOM 1140 C CA . GLY A 1 69 ? -6.509 4.672 10.140 1.00 8.60 70 GLY A CA 1
ATOM 1141 C C . GLY A 1 69 ? -6.056 5.747 11.111 1.00 6.39 70 GLY A C 1
ATOM 1142 O O . GLY A 1 69 ? -6.029 6.918 10.778 1.00 7.85 70 GLY A O 1
ATOM 1146 N N . LYS A 1 70 ? -5.682 5.364 12.323 1.00 7.55 71 LYS A N 1
ATOM 1147 C CA . LYS A 1 70 ? -5.179 6.353 13.259 1.00 10.27 71 LYS A CA 1
ATOM 1148 C C . LYS A 1 70 ? -3.853 6.941 12.775 1.00 7.69 71 LYS A C 1
ATOM 1149 O O . LYS A 1 70 ? -3.594 8.122 12.968 1.00 9.04 71 LYS A O 1
ATOM 1168 N N . PHE A 1 71 ? -3.005 6.121 12.154 1.00 6.81 72 PHE A N 1
ATOM 1169 C CA . PHE A 1 71 ? -1.762 6.642 11.598 1.00 6.42 72 PHE A CA 1
ATOM 1170 C C . PHE A 1 71 ? -2.070 7.621 10.479 1.00 6.63 72 PHE A C 1
ATOM 1171 O O . PHE A 1 71 ? -1.489 8.706 10.400 1.00 9.18 72 PHE A O 1
ATOM 1188 N N . LEU A 1 72 ? -2.958 7.234 9.560 1.00 7.05 73 LEU A N 1
ATOM 1189 C CA . LEU A 1 72 ? -3.260 8.075 8.405 1.00 7.61 73 LE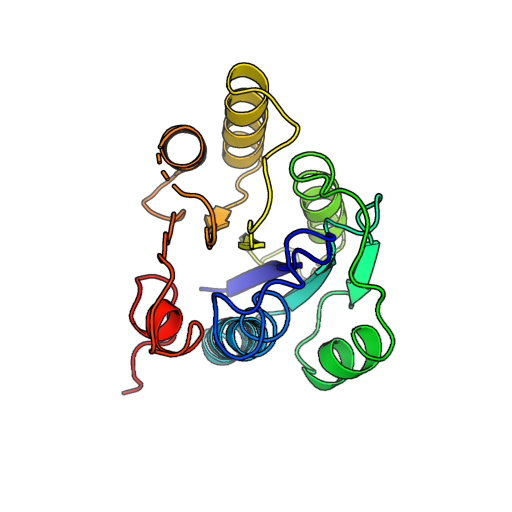U A CA 1
ATOM 1190 C C . LEU A 1 72 ? -3.897 9.387 8.847 1.00 6.92 73 LEU A C 1
ATOM 1191 O O . LEU A 1 72 ? -3.557 10.444 8.338 1.00 8.58 73 LEU A O 1
ATOM 1207 N N . SER A 1 73 ? -4.831 9.340 9.783 1.00 7.69 74 SER A N 1
ATOM 1208 C CA . SER A 1 73 ? -5.443 10.577 10.259 1.00 8.83 74 SER A CA 1
ATOM 1209 C C . SER A 1 73 ? -4.415 11.488 10.928 1.00 9.99 74 SER A C 1
ATOM 1210 O O . SER A 1 73 ? -4.479 12.698 10.754 1.00 11.90 74 SER A O 1
ATOM 1218 N N . ALA A 1 74 ? -3.469 10.908 11.683 1.00 10.52 75 ALA A N 1
ATOM 1219 C CA . ALA A 1 74 ? -2.492 11.722 12.403 1.00 12.15 75 ALA A CA 1
ATOM 1220 C C . ALA A 1 74 ? -1.465 12.339 11.458 1.00 12.46 75 ALA A C 1
ATOM 1221 O O . ALA A 1 74 ? -0.908 13.400 11.750 1.00 16.09 75 ALA A O 1
ATOM 1228 N N . MET A 1 75 ? -1.187 11.675 10.341 1.00 10.91 76 MET A N 1
ATOM 1229 C CA . MET A 1 75 ? -0.236 12.214 9.372 1.00 13.34 76 MET A CA 1
ATOM 1230 C C . MET A 1 75 ? -0.867 13.260 8.454 1.00 12.49 76 MET A C 1
ATOM 1231 O O . MET A 1 75 ? -0.159 14.003 7.784 1.00 13.64 76 MET A O 1
ATOM 1245 N N . HIS A 1 76 ? -2.192 13.320 8.400 1.00 12.30 77 HIS A N 1
ATOM 1246 C CA . HIS A 1 76 ? -2.834 14.282 7.533 1.00 14.20 77 HIS A CA 1
ATOM 1247 C C . HIS A 1 76 ? -2.487 15.673 8.001 1.00 13.27 77 HIS A C 1
ATOM 1248 O O . HIS A 1 76 ? -2.617 15.976 9.195 1.00 15.06 77 HIS A O 1
ATOM 1261 N N . ASP A 1 77 ? -2.086 16.531 7.067 1.00 13.77 78 ASP A N 1
ATOM 1262 C CA . ASP A 1 77 ? -1.678 17.873 7.456 1.00 16.71 78 ASP A CA 1
ATOM 1263 C C . ASP A 1 77 ? -0.335 18.066 8.153 1.00 13.35 78 ASP A C 1
ATOM 1264 O O . ASP A 1 77 ? -0.054 19.129 8.668 1.00 14.87 78 ASP A O 1
ATOM 1272 N N . LEU A 1 78 ? 0.440 16.980 8.253 1.00 13.93 79 LEU A N 1
ATOM 1273 C CA . LEU A 1 78 ? 1.674 16.999 9.026 1.00 11.82 79 LEU A CA 1
ATOM 1274 C C . LEU A 1 78 ? 2.693 17.869 8.316 1.00 9.51 79 LEU A C 1
ATOM 1275 O O . LEU A 1 78 ? 2.963 17.664 7.149 1.00 9.48 79 LEU A O 1
ATOM 1291 N N . PRO A 1 79 ? 3.280 18.840 9.027 1.00 7.99 80 PRO A N 1
ATOM 1292 C CA . PRO A 1 79 ? 4.432 19.505 8.434 1.00 9.12 80 PRO A CA 1
ATOM 1293 C C . PRO A 1 79 ? 5.617 18.665 8.040 1.00 6.40 80 PRO A C 1
ATOM 1294 O O . PRO A 1 79 ? 5.967 17.812 8.862 1.00 7.66 80 PRO A O 1
ATOM 1305 N N . VAL A 1 80 ? 6.256 18.933 6.911 1.00 6.68 81 VAL A N 1
ATOM 1306 C CA . VAL A 1 80 ? 7.477 18.263 6.508 1.00 6.63 81 VAL A CA 1
ATOM 1307 C C . VAL A 1 80 ? 8.464 19.399 6.244 1.00 6.28 81 VAL A C 1
ATOM 1308 O O . VAL A 1 80 ? 8.345 20.121 5.253 1.00 8.29 81 VAL A O 1
ATOM 1321 N N . ARG A 1 81 ? 9.383 19.604 7.186 1.00 6.28 82 ARG A N 1
ATOM 1322 C CA . ARG A 1 81 ? 10.222 20.799 7.237 1.00 6.61 82 ARG A CA 1
ATOM 1323 C C . ARG A 1 81 ? 11.150 20.702 8.441 1.00 5.40 82 ARG A C 1
ATOM 1324 O O . ARG A 1 81 ? 11.027 19.793 9.254 1.00 5.86 82 ARG A O 1
ATOM 1345 N N . GLY A 1 82 ? 12.068 21.651 8.565 1.00 5.38 83 GLY A N 1
ATOM 1346 C CA . GLY A 1 82 ? 12.889 21.706 9.764 1.00 6.49 83 GLY A CA 1
ATOM 1347 C C . GLY A 1 82 ? 13.902 20.587 9.933 1.00 5.60 83 GLY A C 1
ATOM 1348 O O . GLY A 1 82 ? 14.194 19.843 8.999 1.00 6.32 83 GLY A O 1
ATOM 1351 N N . ASN A 1 83 ? 14.481 20.524 11.127 1.00 6.60 84 ASN A N 1
ATOM 1352 C CA . ASN A 1 83 ? 15.564 19.600 11.438 1.00 7.10 84 ASN A CA 1
ATOM 1353 C C . ASN A 1 83 ? 15.080 18.284 12.002 1.00 5.15 84 ASN A C 1
ATOM 1354 O O . ASN A 1 83 ? 14.041 18.220 12.669 1.00 7.22 84 ASN A O 1
ATOM 1365 N N . ALA A 1 84 ? 15.864 17.237 11.761 1.00 5.59 85 ALA A N 1
ATOM 1366 C CA . ALA A 1 84 ? 15.625 15.939 12.367 1.00 5.48 85 ALA A CA 1
ATOM 1367 C C . ALA A 1 84 ? 16.405 15.830 13.665 1.00 5.03 85 ALA A C 1
ATOM 1368 O O . ALA A 1 84 ? 17.557 16.271 13.747 1.00 6.29 85 ALA A O 1
ATOM 1375 N N . LYS A 1 85 ? 15.788 15.175 14.641 1.00 4.85 86 LYS A N 1
ATOM 1376 C CA . LYS A 1 85 ? 16.375 14.977 15.957 1.00 5.28 86 LYS A CA 1
ATOM 1377 C C . LYS A 1 85 ? 16.349 13.496 16.279 1.00 4.33 86 LYS A C 1
ATOM 1378 O O . LYS A 1 85 ? 15.520 13.031 17.054 1.00 4.48 86 LYS A O 1
ATOM 1396 N N . PHE A 1 86 ? 17.284 12.763 15.688 1.00 4.42 87 PHE A N 1
ATOM 1397 C CA . PHE A 1 86 ? 17.300 11.307 15.765 1.00 5.40 87 PHE A CA 1
ATOM 1398 C C . PHE A 1 86 ? 17.390 10.785 17.206 1.00 4.86 87 PHE A C 1
ATOM 1399 O O . PHE A 1 86 ? 16.554 9.988 17.649 1.00 4.77 87 PHE A O 1
ATOM 1416 N N . GLY A 1 87 ? 18.391 11.242 17.956 1.00 5.44 88 GLY A N 1
ATOM 1417 C CA . GLY A 1 87 ? 18.573 10.738 19.313 1.00 5.60 88 GLY A CA 1
ATOM 1418 C C . GLY A 1 87 ? 17.407 11.089 20.237 1.00 5.35 88 GLY A C 1
ATOM 1419 O O . GLY A 1 87 ? 16.948 10.266 21.020 1.00 5.61 88 GLY A O 1
ATOM 1423 N N . ASP A 1 88 ? 16.930 12.324 20.168 1.00 5.07 89 ASP A N 1
ATOM 1424 C CA . ASP A 1 88 ? 15.743 12.686 20.941 1.00 5.43 89 ASP A CA 1
ATOM 1425 C C . ASP A 1 88 ? 14.588 11.765 20.581 1.00 4.34 89 ASP A C 1
ATOM 1426 O O . ASP A 1 88 ? 13.832 11.340 21.451 1.00 4.88 89 ASP A O 1
A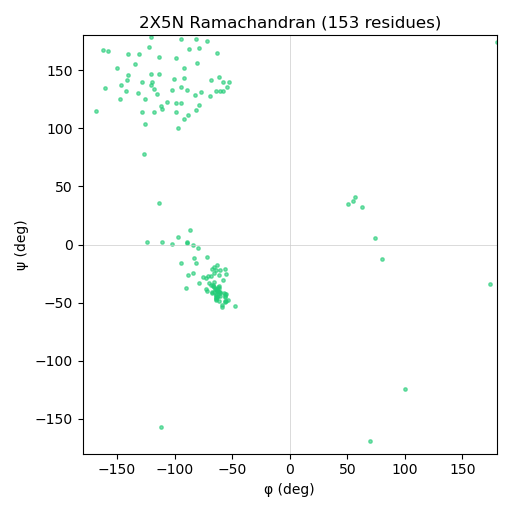TOM 1435 N N . GLY A 1 89 ? 14.427 11.463 19.287 1.00 4.36 90 GLY A N 1
ATOM 1436 C CA . GLY A 1 89 ? 13.343 10.599 18.847 1.00 5.20 90 GLY A CA 1
ATOM 1437 C C . GLY A 1 89 ? 13.429 9.198 19.434 1.00 4.22 90 GLY A C 1
ATOM 1438 O O . GLY A 1 89 ? 12.421 8.681 19.917 1.00 5.25 90 GLY A O 1
ATOM 1442 N N A ILE A 1 90 ? 14.623 8.605 19.353 0.46 4.30 91 ILE A N 1
ATOM 1443 N N B ILE A 1 90 ? 14.588 8.562 19.386 0.54 5.27 91 ILE A N 1
ATOM 1444 C CA A ILE A 1 90 ? 14.914 7.281 19.895 0.46 4.47 91 ILE A CA 1
ATOM 1445 C CA B ILE A 1 90 ? 14.641 7.203 19.885 0.54 5.23 91 ILE A CA 1
ATOM 1446 C C A ILE A 1 90 ? 14.541 7.224 21.373 0.46 3.14 91 ILE A C 1
ATOM 1447 C C B ILE A 1 90 ? 14.585 7.164 21.419 0.54 4.76 91 ILE A C 1
ATOM 1448 O O A ILE A 1 90 ? 13.904 6.283 21.856 0.46 3.93 91 ILE A O 1
ATOM 1449 O O B ILE A 1 90 ? 14.201 6.148 21.989 0.54 6.33 91 ILE A O 1
ATOM 1480 N N . GLN A 1 91 ? 14.916 8.269 22.088 1.00 3.99 92 GLN A N 1
ATOM 1481 C CA . GLN A 1 91 ? 14.694 8.347 23.535 1.00 4.43 92 GLN A CA 1
ATOM 1482 C C . GLN A 1 91 ? 13.210 8.502 23.880 1.00 4.13 92 GLN A C 1
ATOM 1483 O O . GLN A 1 91 ? 12.687 7.793 24.738 1.00 4.75 92 GLN A O 1
ATOM 1498 N N . ILE A 1 92 ? 12.521 9.413 23.193 1.00 4.29 93 ILE A N 1
ATOM 1499 C CA . ILE A 1 92 ? 11.098 9.601 23.411 1.00 4.26 93 ILE A CA 1
ATOM 1500 C C . ILE A 1 92 ? 10.332 8.318 23.077 1.00 3.93 93 ILE A C 1
ATOM 1501 O O . ILE A 1 92 ? 9.370 7.953 23.754 1.00 5.43 93 ILE A O 1
ATOM 1517 N N . ALA A 1 93 ? 10.771 7.608 22.034 1.00 4.09 94 ALA A N 1
ATOM 1518 C CA . ALA A 1 93 ? 10.140 6.346 21.670 1.00 4.41 94 ALA A CA 1
ATOM 1519 C C . ALA A 1 93 ? 10.257 5.339 22.791 1.00 4.21 94 ALA A C 1
ATOM 1520 O O . ALA A 1 93 ? 9.329 4.581 23.061 1.00 5.27 94 ALA A O 1
ATOM 1527 N N . GLN A 1 94 ? 11.416 5.281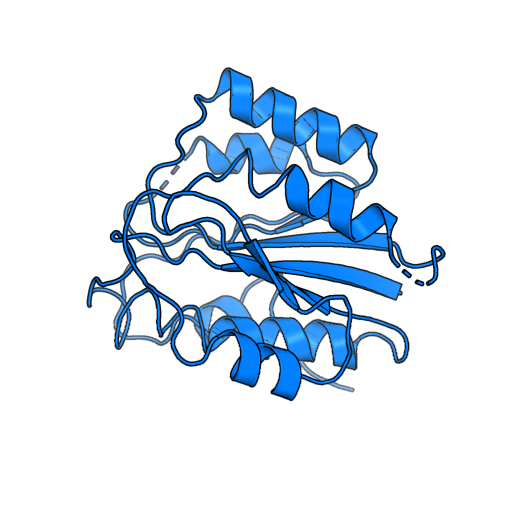 23.443 1.00 4.13 95 GLN A N 1
ATOM 1528 C CA . GLN A 1 94 ? 11.560 4.383 24.587 1.00 5.01 95 GLN A CA 1
ATOM 1529 C C . GLN A 1 94 ? 10.627 4.759 25.737 1.00 5.74 95 GLN A C 1
ATOM 1530 O O . GLN A 1 94 ? 10.055 3.882 26.393 1.00 6.37 95 GLN A O 1
ATOM 1544 N N . LEU A 1 95 ? 10.480 6.055 25.997 1.00 5.24 96 LEU A N 1
ATOM 1545 C CA . LEU A 1 95 ? 9.526 6.506 27.001 1.00 5.56 96 LEU A CA 1
ATOM 1546 C C . LEU A 1 95 ? 8.095 6.073 26.613 1.00 6.09 96 LEU A C 1
ATOM 1547 O O . LEU A 1 95 ? 7.345 5.556 27.442 1.00 7.00 96 LEU A O 1
ATOM 1563 N N . ALA A 1 96 ? 7.729 6.244 25.348 1.00 6.21 97 ALA A N 1
ATOM 1564 C CA . ALA A 1 96 ? 6.408 5.848 24.880 1.00 6.81 97 ALA A CA 1
ATOM 1565 C C . ALA A 1 96 ? 6.187 4.344 25.071 1.00 6.85 97 ALA A C 1
ATOM 1566 O O . ALA A 1 96 ? 5.104 3.920 25.510 1.00 9.42 97 ALA A O 1
ATOM 1573 N N . LEU A 1 97 ? 7.216 3.540 24.771 1.00 6.24 98 LEU A N 1
ATOM 1574 C CA . LEU A 1 97 ? 7.086 2.097 24.863 1.00 7.58 98 LEU A CA 1
ATOM 1575 C C . LEU A 1 97 ? 6.872 1.626 26.301 1.00 7.23 98 LEU A C 1
ATOM 1576 O O . LEU A 1 97 ? 6.298 0.571 26.524 1.00 7.96 98 LEU A O 1
ATOM 1592 N N . LYS A 1 98 ? 7.307 2.417 27.273 1.00 8.84 99 LYS A N 1
ATOM 1593 C CA . LYS A 1 98 ? 7.040 2.103 28.683 1.00 10.03 99 LYS A CA 1
ATOM 1594 C C . LYS A 1 98 ? 5.575 2.214 29.038 1.00 10.12 99 LYS A C 1
ATOM 1595 O O . LYS A 1 98 ? 5.137 1.668 30.052 1.00 12.70 99 LYS A O 1
ATOM 1614 N N . HIS A 1 99 ? 4.820 2.957 28.247 1.00 10.86 100 HIS A N 1
ATOM 1615 C CA . HIS A 1 99 ? 3.409 3.140 28.516 1.00 12.78 100 HIS A CA 1
ATOM 1616 C C . HIS A 1 99 ? 2.577 2.059 27.839 1.00 10.17 100 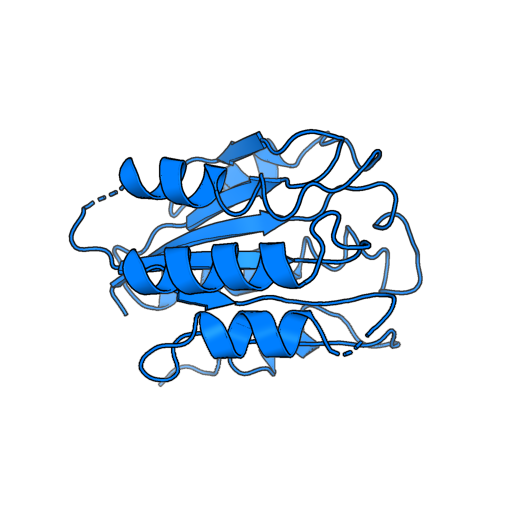HIS A C 1
ATOM 1617 O O . HIS A 1 99 ? 1.356 2.094 27.914 1.00 13.74 100 HIS A O 1
ATOM 1630 N N . ARG A 1 100 ? 3.205 1.095 27.159 1.00 8.31 101 ARG A N 1
ATOM 1631 C CA . ARG A 1 100 ? 2.423 0.037 26.524 1.00 6.97 101 ARG A CA 1
ATOM 1632 C C . ARG A 1 100 ? 1.585 -0.665 27.575 1.00 7.11 101 ARG A C 1
ATOM 1633 O O . ARG A 1 100 ? 2.063 -0.970 28.668 1.00 7.30 101 ARG A O 1
ATOM 1654 N N C GLU A 1 101 ? 0.328 -0.948 27.239 0.48 8.45 102 GLU A N 1
ATOM 1655 N N D GLU A 1 101 ? 0.326 -0.918 27.263 0.52 6.43 102 GLU A N 1
ATOM 1656 C CA C GLU A 1 101 ? -0.614 -1.529 28.195 0.48 10.62 102 GLU A CA 1
ATOM 1657 C CA D GLU A 1 101 ? -0.548 -1.528 28.240 0.52 6.35 102 GLU A CA 1
ATOM 1658 C C C GLU A 1 101 ? -0.371 -3.020 28.437 0.48 9.02 102 GLU A C 1
ATOM 1659 C C D GLU A 1 101 ? -0.141 -2.976 28.482 0.52 5.37 102 GLU A C 1
ATOM 1660 O O C GLU A 1 101 ? -0.614 -3.518 29.537 0.48 11.79 102 GLU A O 1
ATOM 1661 O O D GLU A 1 101 ? -0.006 -3.396 29.631 0.52 6.95 102 GLU A O 1
ATOM 1684 N N . ASN A 1 102 ? 0.082 -3.726 27.402 1.00 6.87 103 ASN A N 1
ATOM 1685 C CA . ASN A 1 102 ? 0.455 -5.136 27.510 1.00 7.06 103 ASN A CA 1
ATOM 1686 C C . ASN A 1 102 ? 1.967 -5.257 27.611 1.00 5.82 103 ASN A C 1
ATOM 1687 O O . ASN A 1 102 ? 2.680 -5.220 26.596 1.00 6.45 103 ASN A O 1
ATOM 1700 N N . LYS A 1 103 ? 2.461 -5.373 28.837 1.00 5.36 104 LYS A N 1
ATOM 1701 C CA . LYS A 1 103 ? 3.893 -5.339 29.048 1.00 6.41 104 LYS A CA 1
ATOM 1702 C C . LYS A 1 103 ? 4.598 -6.650 28.741 1.00 5.96 104 LYS A C 1
ATOM 1703 O O . LYS A 1 103 ? 5.821 -6.721 28.782 1.00 6.56 104 LYS A O 1
ATOM 1722 N N . ILE A 1 104 ? 3.841 -7.686 28.383 1.00 5.30 105 ILE A N 1
ATOM 1723 C CA . ILE A 1 104 ? 4.464 -8.900 27.860 1.00 5.88 105 ILE A CA 1
ATOM 1724 C C . ILE A 1 104 ? 5.085 -8.622 26.495 1.00 4.95 105 ILE A C 1
ATOM 1725 O O . ILE A 1 104 ? 6.043 -9.277 26.107 1.00 6.69 105 ILE A O 1
ATOM 1741 N N . GLN A 1 105 ? 4.550 -7.646 25.776 1.00 5.43 106 GLN A N 1
ATOM 1742 C CA . GLN A 1 105 ? 5.151 -7.282 24.498 1.00 5.31 106 GLN A CA 1
ATOM 1743 C C . GLN A 1 105 ? 6.613 -6.878 24.640 1.00 5.04 106 GLN A C 1
ATOM 1744 O O . GLN A 1 105 ? 6.960 -6.051 25.467 1.00 5.35 106 GLN A O 1
ATOM 1758 N N . ARG A 1 106 ? 7.441 -7.447 23.775 1.00 4.94 107 ARG A N 1
ATOM 1759 C CA . ARG A 1 106 ? 8.789 -6.968 23.560 1.00 4.80 107 ARG A CA 1
ATOM 1760 C C . ARG A 1 106 ? 8.739 -5.552 23.011 1.00 4.60 107 ARG A C 1
ATOM 1761 O O . ARG A 1 106 ? 7.696 -5.096 22.546 1.00 5.29 107 ARG A O 1
ATOM 1782 N N . GLN A 1 107 ? 9.872 -4.864 23.048 1.00 4.88 108 GLN A N 1
ATOM 1783 C CA . GLN A 1 107 ? 9.929 -3.470 22.634 1.00 5.18 108 GLN A CA 1
ATOM 1784 C C . GLN A 1 107 ? 10.800 -3.296 21.402 1.00 3.81 108 GLN A C 1
ATOM 1785 O O . GLN A 1 107 ? 11.930 -3.785 21.352 1.00 5.75 108 GLN A O 1
ATOM 1799 N N . ARG A 1 108 ? 10.247 -2.599 20.398 1.00 3.89 109 ARG A N 1
ATOM 1800 C CA . ARG A 1 108 ? 10.983 -2.373 19.158 1.00 3.13 109 ARG A CA 1
ATOM 1801 C C . ARG A 1 108 ? 10.730 -0.961 18.642 1.00 3.43 109 ARG A C 1
ATOM 1802 O O . ARG A 1 108 ? 9.623 -0.431 18.747 1.00 4.14 109 ARG A O 1
ATOM 1822 N N . ILE A 1 109 ? 11.760 -0.398 18.026 1.00 3.42 110 ILE A N 1
ATOM 1823 C CA . ILE A 1 109 ? 11.681 0.847 17.278 1.00 3.91 110 ILE A CA 1
ATOM 1824 C C . ILE A 1 109 ? 12.028 0.556 15.826 1.00 3.15 110 ILE A C 1
ATOM 1825 O O . ILE A 1 109 ? 13.006 -0.128 15.555 1.00 3.96 110 ILE A O 1
ATOM 1841 N N . VAL A 1 110 ? 11.234 1.082 14.888 1.00 3.51 111 VAL A N 1
ATOM 1842 C CA . VAL A 1 110 ? 11.605 1.092 13.457 1.00 4.15 111 VAL A CA 1
ATOM 1843 C C . VAL A 1 110 ? 11.688 2.555 13.045 1.00 3.29 111 VAL A C 1
ATOM 1844 O O . VAL A 1 110 ? 10.687 3.244 13.106 1.00 5.11 111 VAL A O 1
ATOM 1857 N N . ALA A 1 111 ? 12.883 3.027 12.699 1.00 3.35 112 ALA A N 1
ATOM 1858 C CA . ALA A 1 111 ? 13.095 4.431 12.416 1.00 4.42 112 ALA A CA 1
ATOM 1859 C C . ALA A 1 111 ? 13.612 4.649 11.006 1.00 3.91 112 ALA A C 1
ATOM 1860 O O . ALA A 1 111 ? 14.538 3.960 10.558 1.00 6.01 112 ALA A O 1
ATOM 1867 N N . PHE A 1 112 ? 13.064 5.659 10.352 1.00 3.91 113 PHE A N 1
ATOM 1868 C CA . PHE A 1 112 ? 13.549 6.126 9.071 1.00 4.23 113 PHE A CA 1
ATOM 1869 C C . PHE A 1 112 ? 14.516 7.287 9.276 1.00 4.68 113 PHE A C 1
ATOM 1870 O O . PHE A 1 112 ? 14.248 8.193 10.060 1.00 6.41 113 PHE A O 1
ATOM 1887 N N . VAL A 1 113 ? 15.637 7.255 8.558 1.00 4.54 114 VAL A N 1
ATOM 1888 C CA . VAL A 1 113 ? 16.587 8.345 8.568 1.00 4.77 114 VAL A CA 1
ATOM 1889 C C . VAL A 1 113 ? 16.879 8.745 7.124 1.00 3.86 114 VAL A C 1
ATOM 1890 O O . VAL A 1 113 ? 17.437 7.970 6.346 1.00 4.50 114 VAL A O 1
ATOM 1903 N N . GLY A 1 114 ? 16.472 9.963 6.776 1.00 4.96 115 GLY A N 1
ATOM 1904 C CA . GLY A 1 114 ? 16.725 10.543 5.460 1.00 4.72 115 GLY A CA 1
ATOM 1905 C C . GLY A 1 114 ? 17.405 11.883 5.569 1.00 5.81 115 GLY A C 1
ATOM 1906 O O . GLY A 1 114 ? 17.392 12.675 4.624 1.00 7.05 115 GLY A O 1
ATOM 1910 N N A SER A 1 115 ? 18.063 12.097 6.700 0.70 4.78 116 SER A N 1
ATOM 1911 N N B SER A 1 115 ? 17.989 12.130 6.739 0.30 7.24 116 SER A N 1
ATOM 1912 C CA A SER A 1 115 ? 18.665 13.372 7.041 0.70 6.14 116 SER A CA 1
ATOM 1913 C CA B SER A 1 115 ? 18.633 13.395 7.064 0.30 7.92 116 SER A CA 1
ATOM 1914 C C A SER A 1 115 ? 19.938 13.118 7.839 0.70 6.44 116 SER A C 1
ATOM 1915 C C B SER A 1 115 ? 19.946 13.103 7.795 0.30 7.59 116 SER A C 1
ATOM 1916 O O A SER A 1 115 ? 20.069 12.099 8.506 0.70 7.13 116 SER A O 1
ATOM 1917 O O B SER A 1 115 ? 20.131 12.011 8.325 0.30 9.25 116 SER A O 1
ATOM 1932 N N . PRO A 1 116 ? 20.868 14.077 7.830 1.00 7.36 117 PRO A N 1
ATOM 1933 C CA . PRO A 1 116 ? 22.026 13.960 8.702 1.00 10.51 117 PRO A CA 1
ATOM 1934 C C . PRO A 1 116 ? 21.746 13.708 10.163 1.00 10.44 117 PRO A C 1
ATOM 1935 O O . PRO A 1 116 ? 20.875 14.374 10.690 1.00 12.07 117 PRO A O 1
ATOM 1946 N N . ILE A 1 117 ? 22.419 12.781 10.807 1.00 12.18 118 ILE A N 1
ATOM 1947 C CA . ILE A 1 117 ? 22.144 12.559 12.225 1.00 11.80 118 ILE A CA 1
ATOM 1948 C C . ILE A 1 117 ? 22.797 13.650 13.070 1.00 12.80 118 ILE A C 1
ATOM 1949 O O . ILE A 1 117 ? 23.963 13.958 12.897 1.00 12.65 118 ILE A O 1
ATOM 1965 N N . VAL A 1 118 ? 22.048 14.247 13.992 1.00 12.57 119 VAL A N 1
ATOM 1966 C CA . VAL A 1 118 ? 22.584 15.368 14.738 1.00 16.97 119 VAL A CA 1
ATOM 1967 C C . VAL A 1 118 ? 23.630 14.891 15.762 1.00 16.01 119 VAL A C 1
ATOM 1968 O O . VAL A 1 118 ? 24.635 15.544 15.945 1.00 16.06 119 VAL A O 1
ATOM 1981 N N . GLU A 1 119 ? 23.408 13.744 16.401 1.00 13.98 120 GLU A N 1
ATOM 1982 C CA . GLU A 1 119 ? 24.396 13.150 17.314 1.00 14.00 120 GLU A CA 1
ATOM 1983 C C . GLU A 1 119 ? 25.705 12.799 16.613 1.00 16.79 120 GLU A C 1
ATOM 1984 O O . GLU A 1 119 ? 25.701 12.344 15.469 1.00 16.08 120 GLU A O 1
ATOM 1996 N N . ASP A 1 120 ? 26.826 12.962 17.308 1.00 20.43 121 ASP A N 1
ATOM 1997 C CA . ASP A 1 120 ? 28.083 12.425 16.784 1.00 28.72 121 ASP A CA 1
ATOM 1998 C C . ASP A 1 120 ? 28.183 10.930 17.098 1.00 28.12 121 ASP A C 1
ATOM 1999 O O . ASP A 1 120 ? 27.302 10.369 17.747 1.00 22.28 121 ASP A O 1
ATOM 2008 N N . GLU A 1 121 ? 29.238 10.271 16.635 1.00 34.71 122 GLU A N 1
ATOM 2009 C CA . GLU A 1 121 ? 29.268 8.821 16.726 1.00 47.66 122 GLU A CA 1
ATOM 2010 C C . GLU A 1 121 ? 29.358 8.337 18.169 1.00 44.27 122 GLU A C 1
ATOM 2011 O O . GLU A 1 121 ? 28.700 7.378 18.527 1.00 30.14 122 GLU A O 1
ATOM 2023 N N . LYS A 1 122 ? 30.165 9.001 18.989 1.00 52.05 123 LYS A N 1
ATOM 2024 C CA . LYS A 1 122 ? 30.287 8.622 20.391 1.00 62.64 123 LYS A CA 1
ATOM 2025 C C . LYS A 1 122 ? 28.905 8.613 21.035 1.00 35.43 123 LYS A C 1
ATOM 2026 O O . LYS A 1 122 ? 28.529 7.661 21.710 1.00 24.16 123 LYS A O 1
ATOM 2045 N N . ASN A 1 123 ? 28.157 9.684 20.820 1.00 30.26 124 ASN A N 1
ATOM 2046 C CA . ASN A 1 123 ? 26.741 9.718 21.179 1.00 21.36 124 ASN A CA 1
ATOM 2047 C C . ASN A 1 123 ? 25.793 8.659 20.642 1.00 15.57 124 ASN A C 1
ATOM 2048 O O . ASN A 1 123 ? 24.943 8.145 21.354 1.00 15.14 124 ASN A O 1
ATOM 2060 N N . LEU A 1 124 ? 25.968 8.345 19.359 1.00 20.04 125 LEU A N 1
ATOM 2061 C CA . LEU A 1 124 ? 25.203 7.286 18.716 1.00 34.45 125 LEU A CA 1
ATOM 2062 C C . LEU A 1 124 ? 25.464 5.951 19.397 1.00 20.22 125 LEU A C 1
ATOM 2063 O O . LEU A 1 124 ? 24.546 5.167 19.595 1.00 17.00 125 LEU A O 1
ATOM 2079 N N . ILE A 1 125 ? 26.714 5.679 19.762 1.00 19.66 126 ILE A N 1
ATOM 2080 C CA . ILE A 1 125 ? 27.035 4.386 20.358 1.00 20.99 126 ILE A CA 1
ATOM 2081 C C . ILE A 1 125 ? 26.485 4.303 21.776 1.00 15.14 126 ILE A C 1
ATOM 2082 O O . ILE A 1 125 ? 25.977 3.262 22.181 1.00 14.11 126 ILE A O 1
ATOM 2098 N N . ARG A 1 126 ? 26.588 5.390 22.530 1.00 14.65 127 ARG A N 1
ATOM 2099 C CA . ARG A 1 126 ? 25.957 5.464 23.837 1.00 13.17 127 ARG A CA 1
ATOM 2100 C C . ARG A 1 126 ? 24.458 5.193 23.728 1.00 12.90 127 ARG A C 1
ATOM 2101 O O . ARG A 1 126 ? 23.913 4.440 24.530 1.00 14.93 127 ARG A O 1
ATOM 2122 N N . LEU A 1 127 ? 23.800 5.806 22.736 1.00 11.57 128 LEU A N 1
ATOM 2123 C CA . LEU A 1 127 ? 22.367 5.587 22.498 1.00 11.44 128 LEU A CA 1
ATOM 2124 C C . LEU A 1 127 ? 22.095 4.082 22.291 1.00 12.68 128 LEU A C 1
ATOM 2125 O O . LEU A 1 127 ? 21.178 3.506 22.896 1.00 13.03 128 LEU A O 1
ATOM 2141 N N . ALA A 1 128 ? 22.893 3.458 21.430 1.00 11.23 129 ALA A N 1
ATOM 2142 C CA . ALA A 1 128 ? 22.709 2.063 21.059 1.00 11.34 129 ALA A CA 1
ATOM 2143 C C . ALA A 1 128 ? 22.898 1.123 22.248 1.00 8.83 129 ALA A C 1
ATOM 2144 O O . ALA A 1 128 ? 22.124 0.202 22.457 1.00 9.56 129 ALA A O 1
ATOM 2151 N N . LYS A 1 129 ? 23.944 1.351 23.026 1.00 9.98 130 LYS A N 1
ATOM 2152 C CA . LYS A 1 129 ? 24.238 0.462 24.127 1.00 12.48 130 LYS A CA 1
ATOM 2153 C C . LYS A 1 129 ? 23.201 0.607 25.219 1.00 11.69 130 LYS A C 1
ATOM 2154 O O . LYS A 1 129 ? 22.876 -0.361 25.890 1.00 11.16 130 LYS A O 1
ATOM 2173 N N . ARG A 1 130 ? 22.686 1.824 25.388 1.00 11.75 131 ARG A N 1
ATOM 2174 C CA . ARG A 1 130 ? 21.577 2.054 26.294 1.00 11.78 131 ARG A CA 1
ATOM 2175 C C . ARG A 1 130 ? 20.316 1.296 25.829 1.00 12.72 131 ARG A C 1
ATOM 2176 O O . ARG A 1 130 ? 19.675 0.650 26.664 1.00 12.88 131 ARG A O 1
ATOM 2197 N N . MET A 1 131 ? 19.969 1.347 24.534 1.00 10.74 132 MET A N 1
ATOM 2198 C CA . MET A 1 131 ? 18.856 0.537 24.017 1.00 13.42 132 MET A CA 1
ATOM 2199 C C . MET A 1 131 ? 19.068 -0.944 24.318 1.00 11.87 132 MET A C 1
ATOM 2200 O O . MET A 1 131 ? 18.139 -1.645 24.720 1.00 13.70 132 MET A O 1
ATOM 2214 N N . LYS A 1 132 ? 20.287 -1.431 24.106 1.00 11.16 133 LYS A N 1
ATOM 2215 C CA . LYS A 1 132 ? 20.548 -2.845 24.264 1.00 9.49 133 LYS A CA 1
ATOM 2216 C C . LYS A 1 132 ? 20.364 -3.221 25.731 1.00 12.54 133 LYS A C 1
ATOM 2217 O O . LYS A 1 132 ? 19.784 -4.260 26.057 1.00 13.01 133 LYS A O 1
ATOM 2236 N N . LYS A 1 133 ? 20.845 -2.349 26.614 1.00 13.70 134 LYS A N 1
ATOM 2237 C CA . LYS A 1 133 ? 20.696 -2.548 28.054 1.00 28.12 134 LYS A CA 1
ATOM 2238 C C . LYS A 1 133 ? 19.213 -2.569 28.417 1.00 16.19 134 LYS A C 1
ATOM 2239 O O . LYS A 1 133 ? 18.793 -3.324 29.279 1.00 16.26 134 LYS A O 1
ATOM 2258 N N . ASN A 1 134 ? 18.434 -1.746 27.720 1.00 14.10 135 ASN A N 1
ATOM 2259 C CA . ASN A 1 134 ? 16.991 -1.610 27.954 1.00 10.76 135 ASN A CA 1
ATOM 2260 C C . ASN A 1 134 ? 16.145 -2.677 27.235 1.00 12.50 135 ASN A C 1
ATOM 2261 O O . ASN A 1 134 ? 14.924 -2.638 27.325 1.00 13.44 135 ASN A O 1
ATOM 2272 N N . ASN A 1 135 ? 16.794 -3.589 26.489 1.00 12.54 136 ASN A N 1
ATOM 2273 C CA . ASN A 1 135 ? 16.118 -4.682 25.746 1.00 13.40 136 ASN A CA 1
ATOM 2274 C C . ASN A 1 135 ? 15.154 -4.192 24.632 1.00 10.93 136 ASN A C 1
ATOM 2275 O O . ASN A 1 135 ? 14.136 -4.779 24.306 1.00 15.31 136 ASN A O 1
ATOM 2286 N N . VAL A 1 136 ? 15.532 -3.076 24.070 1.00 7.26 137 VAL A N 1
ATOM 2287 C CA . VAL A 1 136 ? 14.847 -2.432 22.976 1.00 5.31 137 VAL A CA 1
ATOM 2288 C C . VAL A 1 136 ? 15.505 -2.735 21.653 1.00 4.74 137 VAL A C 1
ATOM 2289 O O . VAL A 1 136 ? 16.650 -2.331 21.491 1.00 6.41 137 VAL A O 1
ATOM 2302 N N . ALA A 1 137 ? 14.835 -3.449 20.764 1.00 4.67 138 ALA A N 1
ATOM 2303 C CA . ALA A 1 137 ? 15.360 -3.712 19.433 1.00 4.92 138 ALA A CA 1
ATOM 2304 C C . ALA A 1 137 ? 15.121 -2.514 18.539 1.00 4.88 138 ALA A C 1
ATOM 2305 O O . ALA A 1 137 ? 14.214 -1.718 18.783 1.00 5.20 138 ALA A O 1
ATOM 2312 N N . ILE A 1 138 ? 15.938 -2.386 17.503 1.00 4.72 139 ILE A N 1
ATOM 2313 C CA . ILE A 1 138 ? 15.775 -1.284 16.578 1.00 5.05 139 ILE A CA 1
ATOM 2314 C C . ILE A 1 138 ? 16.164 -1.703 15.166 1.00 4.34 139 ILE A C 1
ATOM 2315 O O . ILE A 1 138 ? 17.166 -2.399 14.955 1.00 4.84 139 ILE A O 1
ATOM 2331 N N . ASP A 1 139 ? 15.343 -1.267 14.224 1.00 4.27 140 ASP A N 1
ATOM 2332 C CA . ASP A 1 139 ? 15.631 -1.323 12.803 1.00 3.88 140 ASP A CA 1
ATOM 2333 C C . ASP A 1 139 ? 15.697 0.100 12.279 1.00 5.03 140 ASP A C 1
ATOM 2334 O O . ASP A 1 139 ? 14.887 0.947 12.641 1.00 5.34 140 ASP A O 1
ATOM 2343 N N A ILE A 1 140 ? 16.681 0.341 11.424 0.39 5.25 141 ILE A N 1
ATOM 2344 N N B ILE A 1 140 ? 16.667 0.351 11.418 0.61 3.48 141 ILE A N 1
ATOM 2345 C CA A ILE A 1 140 ? 16.846 1.629 10.765 0.39 5.81 141 ILE A CA 1
ATOM 2346 C CA B ILE A 1 140 ? 16.790 1.655 10.779 0.61 4.19 141 ILE A CA 1
ATOM 2347 C C A ILE A 1 140 ? 16.673 1.433 9.270 0.39 4.94 141 ILE A C 1
ATOM 2348 C C B ILE A 1 140 ? 16.718 1.484 9.279 0.61 3.67 141 ILE A C 1
ATOM 2349 O O A ILE A 1 140 ? 17.245 0.514 8.702 0.39 6.46 141 ILE A O 1
ATOM 2350 O O B ILE A 1 140 ? 17.406 0.644 8.716 0.61 4.17 141 ILE A O 1
ATOM 2380 N N . ILE A 1 141 ? 15.872 2.291 8.647 1.00 4.52 142 ILE A N 1
ATOM 2381 C CA . ILE A 1 141 ? 15.761 2.365 7.183 1.00 4.03 142 ILE A CA 1
ATOM 2382 C C . ILE A 1 141 ? 16.455 3.669 6.815 1.00 3.95 142 ILE A C 1
ATOM 2383 O O . ILE A 1 141 ? 15.962 4.744 7.130 1.00 4.36 142 ILE A O 1
ATOM 2400 N N . HIS A 1 142 ? 17.621 3.552 6.183 1.00 4.46 143 HIS A N 1
ATOM 2401 C CA . HIS A 1 142 ? 18.472 4.688 5.882 1.00 3.95 143 HIS A CA 1
ATOM 2402 C C . HIS A 1 142 ? 18.397 4.980 4.383 1.00 3.49 143 HIS A C 1
ATOM 2403 O O . HIS A 1 142 ? 18.683 4.097 3.561 1.00 4.36 143 HIS A O 1
ATOM 2416 N N . ILE A 1 143 ? 18.004 6.205 4.046 1.00 3.63 144 ILE A N 1
ATOM 2417 C CA . ILE A 1 143 ? 17.892 6.641 2.657 1.00 4.00 144 ILE A CA 1
ATOM 2418 C C . ILE A 1 143 ? 18.595 7.982 2.473 1.00 5.00 144 ILE A C 1
ATOM 2419 O O . ILE A 1 143 ? 18.888 8.677 3.448 1.00 6.16 144 ILE A O 1
ATOM 2435 N N . GLY A 1 144 ? 18.851 8.332 1.222 1.00 5.99 145 GLY A N 1
ATOM 2436 C CA . GLY A 1 144 ? 19.374 9.644 0.890 1.00 6.81 145 GLY A CA 1
ATOM 2437 C C . GLY A 1 144 ? 20.855 9.640 0.642 1.00 9.83 145 GLY A C 1
ATOM 2438 O O . GLY A 1 144 ? 21.355 8.877 -0.189 1.00 12.15 145 GLY A O 1
ATOM 2441 N N . GLU A 1 145 ? 21.545 10.485 1.391 1.00 12.27 146 GLU A N 1
ATOM 2442 C CA . GLU A 1 145 ? 22.991 10.478 1.422 1.00 14.50 146 GLU A CA 1
ATOM 2443 C C . GLU A 1 145 ? 23.425 9.317 2.325 1.00 15.81 146 GLU A C 1
ATOM 2444 O O . GLU A 1 145 ? 23.039 9.233 3.517 1.00 20.37 146 GLU A O 1
ATOM 2456 N N . LEU A 1 146 ? 24.181 8.393 1.748 1.00 18.20 147 LEU A N 1
ATOM 2457 C CA . LEU A 1 146 ? 24.577 7.178 2.444 1.00 36.32 147 LEU A CA 1
ATOM 2458 C C . LEU A 1 146 ? 26.091 7.092 2.517 1.00 32.92 147 LEU A C 1
ATOM 2459 O O . LEU A 1 146 ? 26.636 6.250 3.231 1.00 37.43 147 LEU A O 1
ATOM 2474 N N . SER A 1 150 ? 28.335 4.609 7.208 1.00 71.59 151 SER A N 1
ATOM 2475 C CA . SER A 1 150 ? 29.043 3.897 8.274 1.00 79.11 151 SER A CA 1
ATOM 2476 C C . SER A 1 150 ? 28.746 4.021 9.774 1.00 64.64 151 SER A C 1
ATOM 2477 O O . SER A 1 150 ? 28.875 3.055 10.525 1.00 57.05 151 SER A O 1
ATOM 2484 N N . ALA A 1 151 ? 28.348 5.214 10.199 1.00 65.58 152 ALA A N 1
ATOM 2485 C CA . ALA A 1 151 ? 28.043 5.455 11.603 1.00 63.97 152 ALA A CA 1
ATOM 2486 C C . ALA A 1 151 ? 26.841 4.629 12.041 1.00 38.24 152 ALA A C 1
ATOM 2487 O O . ALA A 1 151 ? 26.797 4.120 13.153 1.00 29.25 152 ALA A O 1
ATOM 2494 N N . LEU A 1 152 ? 25.857 4.497 11.166 1.00 33.91 153 LEU A N 1
ATOM 2495 C CA . LEU A 1 152 ? 24.662 3.743 11.521 1.00 36.14 153 LEU A CA 1
ATOM 2496 C C . LEU A 1 152 ? 24.930 2.243 11.604 1.00 22.19 153 LEU A C 1
ATOM 2497 O O . LEU A 1 152 ? 24.250 1.541 12.347 1.00 16.73 153 LEU A O 1
ATOM 2513 N N . GLN A 1 153 ? 25.916 1.745 10.863 1.00 20.21 154 GLN A N 1
ATOM 2514 C CA . GLN A 1 153 ? 26.267 0.332 10.964 1.00 22.61 154 GLN A CA 1
ATOM 2515 C C . GLN A 1 153 ? 26.858 0.056 12.341 1.00 19.13 154 GLN A C 1
ATOM 2516 O O . GLN A 1 153 ? 26.546 -0.948 12.971 1.00 15.45 154 GLN A O 1
ATOM 2529 N N . HIS A 1 154 ? 27.713 0.955 12.821 1.00 19.96 155 HIS A N 1
ATOM 2530 C CA . HIS A 1 154 ? 28.278 0.803 14.153 1.00 22.98 155 HIS A CA 1
ATOM 2531 C C . HIS A 1 154 ? 27.201 0.894 15.238 1.00 17.58 155 HIS A C 1
ATOM 2532 O O . HIS A 1 154 ? 27.245 0.180 16.228 1.00 15.05 155 HIS A O 1
ATOM 2545 N N . PHE A 1 155 ? 26.242 1.785 15.045 1.00 15.59 156 PHE A N 1
ATOM 2546 C CA . PHE A 1 155 ? 25.107 1.925 15.945 1.00 14.33 156 PHE A CA 1
ATOM 2547 C C . PHE A 1 155 ? 24.317 0.607 16.035 1.00 12.23 156 PHE A C 1
ATOM 2548 O O . PHE A 1 155 ? 24.036 0.094 17.125 1.00 9.89 156 PHE A O 1
ATOM 2565 N N . ILE A 1 156 ? 23.947 0.064 14.885 1.00 10.64 157 ILE A N 1
ATOM 2566 C CA . ILE A 1 156 ? 23.174 -1.170 14.889 1.00 9.63 157 ILE A CA 1
ATOM 2567 C C . ILE A 1 156 ? 23.975 -2.313 15.521 1.00 9.68 157 ILE A C 1
ATOM 2568 O O . ILE A 1 156 ? 23.436 -3.111 16.265 1.00 8.60 157 ILE A O 1
ATOM 2584 N N . ASP A 1 157 ? 25.269 -2.388 15.234 1.00 11.60 158 ASP A N 1
ATOM 2585 C CA . ASP A 1 157 ? 26.100 -3.433 15.795 1.00 12.66 158 ASP A CA 1
ATOM 2586 C C . ASP A 1 157 ? 26.135 -3.325 17.316 1.00 10.73 158 ASP A C 1
ATOM 2587 O O . ASP A 1 157 ? 26.124 -4.335 18.007 1.00 12.36 158 ASP A O 1
ATOM 2597 N N . ALA A 1 158 ? 26.139 -2.096 17.839 1.00 9.99 159 ALA A N 1
ATOM 2598 C CA . ALA A 1 158 ? 26.194 -1.882 19.288 1.00 10.83 159 ALA A CA 1
ATOM 2599 C C . ALA A 1 158 ? 24.864 -2.175 19.985 1.00 10.25 159 ALA A C 1
ATOM 2600 O O . ALA A 1 158 ? 24.841 -2.531 21.166 1.00 12.09 159 ALA A O 1
ATOM 2607 N N . ALA A 1 159 ? 23.759 -2.005 19.266 1.00 8.74 160 ALA A N 1
ATOM 2608 C CA . ALA A 1 159 ? 22.423 -2.226 19.824 1.00 9.32 160 ALA A CA 1
ATOM 2609 C C . ALA A 1 159 ? 22.052 -3.703 19.762 1.00 7.96 160 ALA A C 1
ATOM 2610 O O . ALA A 1 159 ? 21.184 -4.166 20.519 1.00 8.21 160 ALA A O 1
ATOM 2617 N N . ASN A 1 160 ? 22.669 -4.432 18.840 1.00 8.08 161 ASN A N 1
ATOM 2618 C CA . ASN A 1 160 ? 22.130 -5.738 18.449 1.00 8.24 161 ASN A CA 1
ATOM 2619 C C . ASN A 1 160 ? 22.233 -6.784 19.547 1.00 10.21 161 ASN A C 1
ATOM 2620 O O . ASN A 1 160 ? 23.197 -6.834 20.296 1.00 12.66 161 ASN A O 1
ATOM 2631 N N . SER A 1 161 ? 21.205 -7.607 19.642 1.00 9.87 162 SER A N 1
ATOM 2632 C CA . SER A 1 161 ? 21.185 -8.718 20.562 1.00 13.30 162 SER A CA 1
ATOM 2633 C C . SER A 1 161 ? 20.383 -9.824 19.898 1.00 11.21 162 SER A C 1
ATOM 2634 O O . SER A 1 161 ? 19.258 -9.606 19.497 1.00 13.76 162 SER A O 1
ATOM 2642 N N . SER A 1 162 ? 20.970 -11.008 19.785 1.00 14.43 163 SER A N 1
ATOM 2643 C CA . SER A 1 162 ? 20.277 -12.150 19.197 1.00 16.30 163 SER A CA 1
ATOM 2644 C C . SER A 1 162 ? 19.739 -11.841 17.787 1.00 12.79 163 SER A C 1
ATOM 2645 O O . SER A 1 162 ? 18.664 -12.302 17.427 1.00 13.92 163 SER A O 1
ATOM 2653 N N . ASP A 1 163 ? 20.499 -11.072 17.004 1.00 11.43 164 ASP A N 1
ATOM 2654 C CA . ASP A 1 163 ? 20.162 -10.741 15.617 1.00 10.47 164 ASP A CA 1
ATOM 2655 C C . ASP A 1 163 ? 18.790 -10.076 15.492 1.00 9.03 164 ASP A C 1
ATOM 2656 O O . ASP A 1 163 ? 18.031 -10.324 14.558 1.00 12.18 164 ASP A O 1
ATOM 2665 N N . SER A 1 164 ? 18.498 -9.191 16.431 1.00 8.11 165 SER A N 1
ATOM 2666 C CA . SER A 1 164 ? 17.192 -8.569 16.497 1.00 8.70 165 SER A CA 1
ATOM 2667 C C . SER A 1 164 ? 17.124 -7.233 15.795 1.00 5.99 165 SER A C 1
ATOM 2668 O O . SER A 1 164 ? 16.033 -6.734 15.580 1.00 7.87 165 SER A O 1
ATOM 2676 N N . CYS A 1 165 ? 18.281 -6.648 15.510 1.00 5.74 166 CYS A N 1
ATOM 2677 C CA . CYS A 1 165 ? 18.366 -5.293 14.993 1.00 4.95 166 CYS A CA 1
ATOM 2678 C C . CYS A 1 165 ? 18.901 -5.287 13.566 1.00 6.25 166 CYS A C 1
ATOM 2679 O O . CYS A 1 165 ? 19.756 -6.098 13.225 1.00 7.17 166 CYS A O 1
ATOM 2687 N N . HIS A 1 166 ? 18.440 -4.343 12.747 1.00 5.26 167 HIS A N 1
ATOM 2688 C CA . HIS A 1 166 ? 18.778 -4.312 11.323 1.00 6.43 167 HIS A CA 1
ATOM 2689 C C . HIS A 1 166 ? 18.997 -2.906 10.820 1.00 5.69 167 HIS A C 1
ATOM 2690 O O . HIS A 1 166 ? 18.291 -1.987 11.215 1.00 7.56 167 HIS A O 1
ATOM 2703 N N . LEU A 1 167 ? 19.975 -2.777 9.941 1.00 6.06 168 LEU A N 1
ATOM 2704 C CA . LEU A 1 167 ? 20.173 -1.572 9.156 1.00 5.12 168 LEU A CA 1
ATOM 2705 C C . LEU A 1 167 ? 19.863 -1.912 7.708 1.00 4.59 168 LEU A C 1
ATOM 2706 O O . LEU A 1 167 ? 20.509 -2.789 7.111 1.00 5.34 168 LEU A O 1
ATOM 2722 N N . VAL A 1 168 ? 18.869 -1.228 7.158 1.00 4.64 169 VAL A N 1
ATOM 2723 C CA . VAL A 1 168 ? 18.444 -1.416 5.775 1.00 4.25 169 VAL A CA 1
ATOM 2724 C C . VAL A 1 168 ? 18.770 -0.087 5.081 1.00 4.57 169 VAL A C 1
ATOM 2725 O O . VAL A 1 168 ? 18.147 0.946 5.355 1.00 6.46 169 VAL A O 1
ATOM 2738 N N A SER A 1 169 ? 19.724 -0.112 4.154 0.89 4.98 170 SER A N 1
ATOM 2739 N N B SER A 1 169 ? 19.777 -0.131 4.216 0.11 8.82 170 SER A N 1
ATOM 2740 C CA A SER A 1 169 ? 20.225 1.101 3.516 0.89 4.92 170 SER A CA 1
ATOM 2741 C CA B SER A 1 169 ? 20.266 1.045 3.515 0.11 11.35 170 SER A CA 1
ATOM 2742 C C A SER A 1 169 ? 19.842 1.025 2.054 0.89 3.78 170 S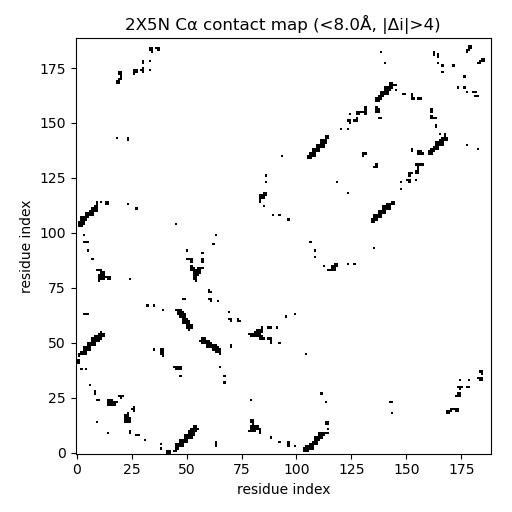ER A C 1
ATOM 2743 C C B SER A 1 169 ? 19.907 0.947 2.039 0.11 16.43 170 SER A C 1
ATOM 2744 O O A SER A 1 169 ? 20.253 0.091 1.375 0.89 6.60 170 SER A O 1
ATOM 2745 O O B SER A 1 169 ? 20.361 0.042 1.341 0.11 14.85 170 SER A O 1
ATOM 2760 N N A ILE A 1 170 ? 19.088 2.009 1.569 0.89 4.23 171 ILE A N 1
ATOM 2761 N N B ILE A 1 170 ? 19.092 1.885 1.569 0.11 25.45 171 ILE A N 1
ATOM 2762 C CA A ILE A 1 170 ? 18.562 1.932 0.215 0.89 5.65 171 ILE A CA 1
ATOM 2763 C CA B ILE A 1 170 ? 18.599 1.856 0.199 0.11 34.42 171 ILE A CA 1
ATOM 2764 C C A ILE A 1 170 ? 18.914 3.208 -0.514 0.89 5.06 171 ILE A C 1
ATOM 2765 C C B ILE A 1 170 ? 18.888 3.167 -0.523 0.11 18.29 171 ILE A C 1
ATOM 2766 O O A ILE A 1 170 ? 18.409 4.261 -0.163 0.89 4.91 171 ILE A O 1
ATOM 2767 O O B ILE A 1 170 ? 18.296 4.197 -0.202 0.11 17.10 171 ILE A O 1
ATOM 2797 N N . PRO A 1 171 ? 19.807 3.131 -1.502 1.00 5.57 172 PRO A N 1
ATOM 2798 C CA . PRO A 1 171 ? 20.094 4.277 -2.355 1.00 6.48 172 PRO A CA 1
ATOM 2799 C C . PRO A 1 171 ? 18.980 4.805 -3.208 1.00 6.00 172 PRO A C 1
ATOM 2800 O O . PRO A 1 171 ? 18.025 4.064 -3.434 1.00 7.40 172 PRO A O 1
ATOM 2811 N N . PRO A 1 172 ? 19.129 6.007 -3.764 1.00 6.34 173 PRO A N 1
ATOM 2812 C CA . PRO A 1 172 ? 18.165 6.451 -4.758 1.00 9.09 173 PRO A CA 1
ATOM 2813 C C . PRO A 1 172 ? 17.934 5.490 -5.897 1.00 9.74 173 PRO A C 1
ATOM 2814 O O . PRO A 1 172 ? 18.923 4.944 -6.322 1.00 9.52 173 PRO A O 1
ATOM 2825 N N . SER A 1 173 ? 16.727 5.272 -6.389 1.00 10.98 174 SER A N 1
ATOM 2826 C CA . SER A 1 173 ? 16.561 4.405 -7.535 1.00 14.99 174 SER A CA 1
ATOM 2827 C C . SER A 1 173 ? 15.217 4.667 -8.152 1.00 19.11 174 SER A C 1
ATOM 2828 O O . SER A 1 173 ? 14.402 5.370 -7.560 1.00 20.00 174 SER A O 1
ATOM 2836 N N . PRO A 1 174 ? 15.005 4.140 -9.369 1.00 20.42 175 PRO A N 1
ATOM 2837 C CA . PRO A 1 174 ? 13.668 4.086 -9.955 1.00 24.98 175 PRO A CA 1
ATOM 2838 C C . PRO A 1 174 ? 12.542 3.282 -9.339 1.00 15.89 175 PRO A C 1
ATOM 2839 O O . PRO A 1 174 ? 11.359 3.434 -9.659 1.00 17.69 175 PRO A O 1
ATOM 2850 N N . GLN A 1 175 ? 12.960 2.366 -8.470 1.00 11.97 176 GLN A N 1
ATOM 2851 C CA . GLN A 1 175 ? 12.036 1.425 -7.844 1.00 10.60 176 GLN A CA 1
ATOM 2852 C C . GLN A 1 175 ? 11.463 2.051 -6.584 1.00 9.55 176 GLN A C 1
ATOM 2853 O O . GLN A 1 175 ? 11.935 3.074 -6.130 1.00 13.29 176 GLN A O 1
ATOM 2867 N N . LEU A 1 176 ? 10.436 1.429 -6.030 1.00 8.02 177 LEU A N 1
ATOM 2868 C CA . LEU A 1 176 ? 9.734 1.993 -4.892 1.00 8.73 177 LEU A CA 1
ATOM 2869 C C . LEU A 1 176 ? 10.338 1.560 -3.578 1.00 6.41 177 LEU A C 1
ATOM 2870 O O . LEU A 1 176 ? 10.617 0.375 -3.371 1.00 6.36 177 LEU A O 1
ATOM 2886 N N . LEU A 1 177 ? 10.543 2.518 -2.684 1.00 5.24 178 LEU A N 1
ATOM 2887 C CA . LEU A 1 177 ? 11.155 2.211 -1.407 1.00 6.27 178 LEU A CA 1
ATOM 2888 C C . LEU A 1 177 ? 10.409 1.120 -0.663 1.00 5.99 178 LEU A C 1
ATOM 2889 O O . LEU A 1 177 ? 11.019 0.233 -0.077 1.00 6.65 178 LEU A O 1
ATOM 2905 N N A SER A 1 178 ? 9.087 1.182 -0.683 0.77 4.72 179 SER A N 1
ATOM 2906 N N B SER A 1 178 ? 9.080 1.152 -0.687 0.23 8.40 179 SER A N 1
ATOM 2907 C CA A SER A 1 178 ? 8.301 0.204 0.056 0.77 7.02 179 SER A CA 1
ATOM 2908 C CA B SER A 1 178 ? 8.305 0.179 0.090 0.23 10.11 179 SER A CA 1
ATOM 2909 C C A SER A 1 178 ? 8.570 -1.206 -0.449 0.77 6.61 179 SER A C 1
ATOM 2910 C C B SER A 1 178 ? 8.452 -1.240 -0.458 0.23 8.62 179 SER A C 1
ATOM 2911 O O A SER A 1 178 ? 8.698 -2.134 0.333 0.77 8.22 179 SER A O 1
ATOM 2912 O O B SER A 1 178 ? 8.355 -2.208 0.291 0.23 9.11 179 SER A O 1
ATOM 2927 N N . ASP A 1 179 ? 8.670 -1.368 -1.763 1.00 6.76 180 ASP A N 1
ATOM 2928 C CA . ASP A 1 179 ? 8.963 -2.674 -2.344 1.00 7.90 180 ASP A CA 1
ATOM 2929 C C . ASP A 1 179 ? 10.350 -3.134 -1.929 1.00 6.38 180 ASP A C 1
ATOM 2930 O O . ASP A 1 179 ? 10.543 -4.284 -1.563 1.00 8.42 180 ASP A O 1
ATOM 2940 N N . LEU A 1 180 ? 11.325 -2.244 -2.019 1.00 6.37 181 LEU A N 1
ATOM 2941 C CA . LEU A 1 180 ? 12.698 -2.589 -1.653 1.00 7.42 181 LEU A CA 1
ATOM 2942 C C . LEU A 1 180 ? 12.826 -2.969 -0.179 1.00 5.56 181 LEU A C 1
ATOM 2943 O O . LEU A 1 180 ? 13.474 -3.951 0.155 1.00 7.27 181 LEU A O 1
ATOM 2959 N N . VAL A 1 181 ? 12.194 -2.214 0.709 1.00 6.68 182 VAL A N 1
ATOM 2960 C CA . VAL A 1 181 ? 12.215 -2.569 2.123 1.00 6.31 182 VAL A CA 1
ATOM 2961 C C . VAL A 1 181 ? 11.420 -3.864 2.376 1.00 6.49 182 VAL A C 1
ATOM 2962 O O . VAL A 1 181 ? 11.767 -4.671 3.243 1.00 7.03 182 VAL A O 1
ATOM 2975 N N . ASN A 1 182 ? 10.345 -4.066 1.639 1.00 6.81 183 ASN A N 1
ATOM 2976 C CA . ASN A 1 182 ? 9.594 -5.304 1.779 1.00 7.63 183 ASN A CA 1
ATOM 2977 C C . ASN A 1 182 ? 10.469 -6.509 1.410 1.00 8.16 183 ASN A C 1
ATOM 2978 O O . ASN A 1 182 ? 10.254 -7.598 1.937 1.00 10.72 183 ASN A O 1
ATOM 2989 N N . GLN A 1 183 ? 11.471 -6.293 0.552 1.00 8.44 184 GLN A N 1
ATOM 2990 C CA . GLN A 1 183 ? 12.390 -7.330 0.086 1.00 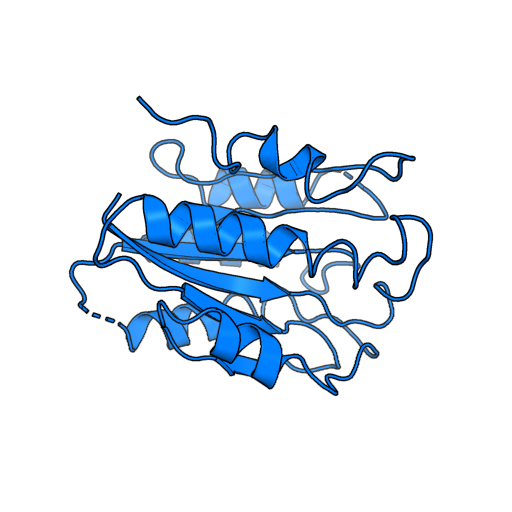11.23 184 GLN A CA 1
ATOM 2991 C C . GLN A 1 183 ? 13.610 -7.482 0.996 1.00 9.35 184 GLN A C 1
ATOM 2992 O O . GLN A 1 183 ? 14.526 -8.278 0.719 1.00 10.45 184 GLN A O 1
ATOM 3006 N N . SER A 1 184 ? 13.639 -6.698 2.065 1.00 7.18 185 SER A N 1
ATOM 3007 C CA . SER A 1 184 ? 14.742 -6.711 3.030 1.00 6.07 185 SER A CA 1
ATOM 3008 C C . SER A 1 184 ? 14.424 -7.628 4.193 1.00 6.66 185 SER A C 1
ATOM 3009 O O . SER A 1 184 ? 13.311 -8.134 4.298 1.00 7.49 185 SER A O 1
ATOM 3017 N N . PRO A 1 185 ? 15.380 -7.791 5.123 1.00 5.77 186 PRO A N 1
ATOM 3018 C CA . PRO A 1 185 ? 15.096 -8.577 6.322 1.00 7.09 186 PRO A CA 1
ATOM 3019 C C . PRO A 1 185 ? 13.910 -8.205 7.181 1.00 7.35 186 PRO A C 1
ATOM 3020 O O . PRO A 1 185 ? 13.389 -9.007 7.943 1.00 8.64 186 PRO A O 1
ATOM 3031 N N . ILE A 1 186 ? 13.544 -6.930 7.097 1.00 6.66 187 ILE A N 1
ATOM 3032 C CA . ILE A 1 186 ? 12.432 -6.440 7.896 1.00 6.33 187 ILE A CA 1
ATOM 3033 C C . ILE A 1 186 ? 11.115 -6.404 7.142 1.00 7.20 187 ILE A C 1
ATOM 3034 O O . ILE A 1 186 ? 10.122 -5.934 7.659 1.00 8.34 187 ILE A O 1
ATOM 3050 N N . GLY A 1 187 ? 11.099 -6.932 5.923 1.00 6.62 188 GLY A N 1
ATOM 3051 C CA . GLY A 1 187 ? 9.887 -6.959 5.145 1.00 6.56 188 GLY A CA 1
ATOM 3052 C C . GLY A 1 187 ? 8.899 -8.027 5.590 1.00 6.41 188 GLY A C 1
ATOM 3053 O O . GLY A 1 187 ? 9.110 -8.765 6.538 1.00 7.07 188 GLY A O 1
ATOM 3057 N N A GLN A 1 188 ? 7.792 -8.116 4.871 0.50 9.24 189 GLN A N 1
ATOM 3058 N N B GLN A 1 188 ? 7.800 -8.122 4.850 0.50 8.71 189 GLN A N 1
ATOM 3059 C CA A GLN A 1 188 ? 6.705 -8.989 5.285 0.50 9.76 189 GLN A CA 1
ATOM 3060 C CA B GLN A 1 188 ? 6.679 -8.973 5.240 0.50 9.00 189 GLN A CA 1
ATOM 3061 C C A GLN A 1 188 ? 6.997 -10.466 5.089 0.50 10.71 189 GLN A C 1
ATOM 3062 C C B GLN A 1 188 ? 6.891 -10.457 5.002 0.50 9.82 189 GLN A C 1
ATOM 3063 O O A GLN A 1 188 ? 6.549 -11.287 5.883 0.50 11.86 189 GLN A O 1
ATOM 3064 O O B GLN A 1 188 ? 6.266 -11.276 5.671 0.50 10.49 189 GLN A O 1
ATOM 3091 N N . GLY A 1 189 ? 7.740 -10.803 4.043 1.00 10.18 190 GLY A N 1
ATOM 3092 C CA . GLY A 1 189 ? 7.940 -12.197 3.680 1.00 11.52 190 GLY A CA 1
ATOM 3093 C C . GLY A 1 189 ? 6.670 -12.721 3.026 1.00 12.38 190 GLY A C 1
ATOM 3094 O O . GLY A 1 189 ? 5.903 -11.948 2.410 1.00 14.97 190 GLY A O 1
ATOM 3099 N N . VAL A 1 190 ? 6.417 -14.016 3.153 1.00 13.58 191 VAL A N 1
ATOM 3100 C CA . VAL A 1 190 ? 5.194 -14.589 2.579 1.00 25.57 191 VAL A CA 1
ATOM 3101 C C . VAL A 1 190 ? 4.347 -15.240 3.666 1.00 35.31 191 VAL A C 1
ATOM 3102 O O . VAL A 1 190 ? 4.732 -15.237 4.826 1.00 22.90 191 VAL A O 1
ATOM 3115 N N . VAL A 1 191 ? 3.191 -15.782 3.301 1.00 64.93 192 VAL A N 1
ATOM 3116 C CA . VAL A 1 191 ? 2.421 -16.607 4.228 1.00 95.73 192 VAL A CA 1
ATOM 3117 C C . VAL A 1 191 ? 2.398 -18.036 3.716 1.00 84.97 192 VAL A C 1
ATOM 3118 O O . VAL A 1 191 ? 2.672 -18.284 2.542 1.00 74.41 192 VAL A O 1
ATOM 3131 N N . ALA A 1 192 ? 2.079 -18.976 4.595 1.00 98.59 193 ALA A N 1
ATOM 3132 C CA . ALA A 1 192 ? 1.884 -20.418 4.634 1.00 113.77 193 ALA A CA 1
ATOM 3133 C C . ALA A 1 192 ? 2.489 -21.042 5.883 1.00 93.13 193 ALA A C 1
ATOM 3134 O O . ALA A 1 192 ? 1.935 -21.990 6.436 1.00 85.29 193 ALA A O 1
#

Sequence (189 aa):
VLEATMILIDNSEWMIINGDYIPTRFEEAQKKDTVHMIFNQKINDNPENMMCGLMTIGDNSPQVLSTLTRDYGKFLSAMHDLPVRGNAKFGDGIIQIAQLALKHREENKIQRQRIVAFVGSSPIVEDEKNLIRLAKRMKKNNVAIDIIIHIGELSALQHFIDAANSSDSCHLVSSIIPPSPQLLSSDLVNQSPIGQQGVVA

Secondary structure (DSSP, 8-state):
--EEEEEEE--SGGGG-TTSSS-HHHHHHHHHHHHHHHHHHH-TT-EEEEEE--TTS--EEEEEES-HHHHHHHHTT----S---HHHHHHHHHHHHHT-S-TTSEEEEEEEE-S--SS-HHHHHHHHHHHHHTTEEEEEEEES---HHHHHHHHH-STT--EEEEE---SS-HHHHHHTSTTS-----

Organism: Schizosaccharomyces pombe (strain 972 / ATCC 24843) (NCBI:txid284812)

Foldseek 3Di:
DFAEEEEEAELAPLQQDCLAVRTNRVLVVLLVVQLLCLQCVVDVNYWYWYWYFFPADIDTQGATDNDCVSVVVSCVPDHRYGGGAVLNNVVVQVVSRVPDPPVVHQAEYEYEDSDDHPDDLVVLLVSQLVLLVVRYEYEYEYEHDDPSVVNSQVSNDDPNRYYYHYDYRDPDRSNVSVLVDPSHNDDDD

B-factor: mean 20.1, std 29.71, range [2.68, 255.27]

Radius of gyration: 15.08 Å; Cα contacts (8 Å, |Δi|>4): 434; chains: 1; bounding box: 37×42×39 Å

Solvent-accessible surface area: 9188 Å² total; per-residue (Å²): 95,37,7,0,0,3,0,0,1,0,2,0,93,104,0,105,63,54,46,7,86,87,35,1,18,67,4,0,54,87,0,0,74,17,2,4,50,31,13,27,115,69,38,112,101,0,57,0,0,0,0,1,1,0,41,66,53,13,89,70,40,6,92,32,12,89,81,20,34,91,0,82,87,31,9,135,127,33,65,39,127,12,77,10,55,3,2,68,0,0,101,58,0,19,101,18,0,135,131,27,176,42,127,142,4,162,34,28,0,1,0,0,1,1,11,80,40,92,41,88,73,137,59,3,42,146,17,0,129,140,0,99,153,62,125,5,14,0,3,0,0,31,2,8,106,95,105,39,7,81,81,0,5,85,18,2,39,56,112,125,29,7,51,44,9,54,22,79,66,37,119,114,80,4,20,66,38,0,54,132,23,110,15,14,77,61,144,143,156

InterPro domains:
  IPR002035 von Willebrand factor, type A [PF13519] (6-115)
  IPR002035 von Willebrand factor, type A [PS50234] (5-185)
  IPR002035 von Willebrand factor, type A [SM00327] (2-186)
  IPR003903 Ubiquitin interacting motif [PS50330] (205-224)
  IPR027040 26S proteasome non-ATPase regulatory subunit 4 [PTHR10223] (1-237)
  IPR036465 von Willebrand factor A-like domain superfamily [G3DSA:3.40.50.410] (3-184)
  IPR036465 von Willebrand factor A-like domain superfamily [SSF53300] (4-150)

CATH classification: 3.40.50.410

Nearest PDB structures (foldseek):
  2x5n-assembly1_A  TM=1.005E+00  e=3.993E-40  Schizosaccharomyces pombe
  5ln1-assembly1_A-2  TM=9.623E-01  e=3.084E-24  Saccharomyces cerevisiae S288C
  8jtl-assembly1_B  TM=9.531E-01  e=3.925E-24  Arabidopsis thaliana
  8j4a-assembly1_B  TM=9.523E-01  e=1.234E-23  Arabidopsis thaliana
  8amz-assembly1_W  TM=9.505E-01  e=4.374E-23  Spinacia oleracea